Protein AF-A0A359CGW4-F1 (afdb_monomer)

Structure (mmCIF, N/CA/C/O backbone):
data_AF-A0A359CGW4-F1
#
_entry.id   AF-A0A359CGW4-F1
#
loop_
_atom_site.group_PDB
_atom_site.id
_atom_site.type_symbol
_atom_site.label_atom_id
_atom_site.label_alt_id
_atom_site.label_comp_id
_atom_site.label_asym_id
_atom_site.label_entity_id
_atom_site.label_seq_id
_atom_site.pdbx_PDB_ins_code
_atom_site.Cartn_x
_atom_site.Cartn_y
_atom_site.Cartn_z
_atom_site.occupancy
_atom_site.B_iso_or_equiv
_atom_site.auth_seq_id
_atom_site.auth_comp_id
_atom_site.auth_asym_id
_atom_site.auth_atom_id
_atom_site.pdbx_PDB_model_num
ATOM 1 N N . MET A 1 1 ? 9.598 49.268 49.497 1.00 40.03 1 MET A N 1
ATOM 2 C CA . MET A 1 1 ? 9.520 49.074 48.031 1.00 40.03 1 MET A CA 1
ATOM 3 C C . MET A 1 1 ? 8.507 47.969 47.740 1.00 40.03 1 MET A C 1
ATOM 5 O O . MET A 1 1 ? 8.816 46.807 47.954 1.00 40.03 1 MET A O 1
ATOM 9 N N . LYS A 1 2 ? 7.273 48.330 47.360 1.00 34.38 2 LYS A N 1
ATOM 10 C CA . LYS A 1 2 ? 6.218 47.386 46.947 1.00 34.38 2 LYS A CA 1
ATOM 11 C C . LYS A 1 2 ? 6.462 47.015 45.482 1.00 34.38 2 LYS A C 1
ATOM 13 O O . LYS A 1 2 ? 6.426 47.904 44.639 1.00 34.38 2 LYS A O 1
ATOM 18 N N . LYS A 1 3 ? 6.714 45.740 45.177 1.00 38.00 3 LYS A N 1
ATOM 19 C CA . LYS A 1 3 ? 6.697 45.230 43.798 1.00 38.00 3 LYS A CA 1
ATOM 20 C C . LYS A 1 3 ? 5.388 44.477 43.587 1.00 38.00 3 LYS A C 1
ATOM 22 O O . LYS A 1 3 ? 5.151 43.455 44.221 1.00 38.00 3 LYS A O 1
ATOM 27 N N . ILE A 1 4 ? 4.529 45.048 42.751 1.00 39.62 4 ILE A N 1
ATOM 28 C CA . ILE A 1 4 ? 3.283 44.448 42.275 1.00 39.62 4 ILE A CA 1
ATOM 29 C C . ILE A 1 4 ? 3.673 43.486 41.150 1.00 39.62 4 ILE A C 1
ATOM 31 O O . ILE A 1 4 ? 4.189 43.925 40.126 1.00 39.62 4 ILE A O 1
ATOM 35 N N . PHE A 1 5 ? 3.477 42.185 41.359 1.00 36.12 5 PHE A N 1
ATOM 36 C CA . PHE A 1 5 ? 3.563 41.183 40.298 1.00 36.12 5 PHE A CA 1
ATOM 37 C C . PHE A 1 5 ? 2.168 41.025 39.692 1.00 36.12 5 PHE A C 1
ATOM 39 O O . PHE A 1 5 ? 1.243 40.569 40.361 1.00 36.12 5 PHE A O 1
ATOM 46 N N . ALA A 1 6 ? 2.010 41.455 38.441 1.00 36.78 6 ALA A N 1
ATOM 47 C CA . ALA A 1 6 ? 0.805 41.226 37.660 1.00 36.78 6 ALA A CA 1
ATOM 48 C C . ALA A 1 6 ? 0.772 39.754 37.223 1.00 36.78 6 ALA A C 1
ATOM 50 O O . ALA A 1 6 ? 1.638 39.303 36.475 1.00 36.78 6 ALA A O 1
ATOM 51 N N . PHE A 1 7 ? -0.211 39.003 37.717 1.00 32.94 7 PHE A N 1
ATOM 52 C CA . PHE A 1 7 ? -0.479 37.634 37.291 1.00 32.94 7 PHE A CA 1
ATOM 53 C C . PHE A 1 7 ? -1.408 37.701 36.073 1.00 32.94 7 PHE A C 1
ATOM 55 O O . PHE A 1 7 ? -2.606 37.950 36.202 1.00 32.94 7 PHE A O 1
ATOM 62 N N . LEU A 1 8 ? -0.836 37.566 34.876 1.00 33.56 8 LEU A N 1
ATOM 63 C CA . LEU A 1 8 ? -1.586 37.442 33.628 1.00 33.56 8 LEU A CA 1
ATOM 64 C C . LEU A 1 8 ? -2.222 36.048 33.596 1.00 33.56 8 LEU A C 1
ATOM 66 O O . LEU A 1 8 ? -1.564 35.052 33.301 1.00 33.56 8 LEU A O 1
ATOM 70 N N . LEU A 1 9 ? -3.503 35.986 33.954 1.00 34.09 9 LEU A N 1
ATOM 71 C CA . LEU A 1 9 ? -4.328 34.792 33.831 1.00 34.09 9 LEU A CA 1
ATOM 72 C C . LEU A 1 9 ? -4.634 34.583 32.338 1.00 34.09 9 LEU A C 1
ATOM 74 O O . LEU A 1 9 ? -5.570 35.164 31.792 1.00 34.09 9 LEU A O 1
ATOM 78 N N . GLY A 1 10 ? -3.788 33.811 31.657 1.00 31.61 10 GLY A N 1
ATOM 79 C CA . GLY A 1 10 ? -4.022 33.379 30.283 1.00 31.61 10 GLY A CA 1
ATOM 80 C C . GLY A 1 10 ? -5.229 32.448 30.233 1.00 31.61 10 GLY A C 1
ATOM 81 O O . GLY A 1 10 ? -5.157 31.305 30.679 1.00 31.61 10 GLY A O 1
ATOM 82 N N . PHE A 1 11 ? -6.345 32.952 29.715 1.00 32.78 11 PHE A N 1
ATOM 83 C CA . PHE A 1 11 ? -7.549 32.177 29.445 1.00 32.78 11 PHE A CA 1
ATOM 84 C C . PHE A 1 11 ? -7.269 31.258 28.248 1.00 32.78 11 PHE A C 1
ATOM 86 O O . PHE A 1 11 ? -7.293 31.692 27.097 1.00 32.78 11 PHE A O 1
ATOM 93 N N . ALA A 1 12 ? -6.934 29.996 28.518 1.00 30.20 12 ALA A N 1
ATOM 94 C CA . ALA A 1 12 ? -6.852 28.970 27.490 1.00 30.20 12 ALA A CA 1
ATOM 95 C C . ALA A 1 12 ? -8.275 28.672 26.999 1.00 30.20 12 ALA A C 1
ATOM 97 O O . ALA A 1 12 ? -9.053 28.003 27.679 1.00 30.20 12 ALA A O 1
ATOM 98 N N . VAL A 1 13 ? -8.626 29.209 25.830 1.00 30.56 13 VAL A N 1
ATOM 99 C CA . VAL A 1 13 ? -9.852 28.844 25.116 1.00 30.56 13 VAL A CA 1
ATOM 100 C C . VAL A 1 13 ? -9.687 27.399 24.652 1.00 30.56 13 VAL A C 1
ATOM 102 O O . VAL A 1 13 ? -9.069 27.120 23.627 1.00 30.56 13 VAL A O 1
ATOM 105 N N . LEU A 1 14 ? -10.206 26.468 25.447 1.00 29.14 14 LEU A N 1
ATOM 106 C CA . LEU A 1 14 ? -10.438 25.096 25.024 1.00 29.14 14 LEU A CA 1
ATOM 107 C C . LEU A 1 14 ? -11.560 25.131 23.982 1.00 29.14 14 LEU A C 1
ATOM 109 O O . LEU A 1 14 ? -12.738 25.207 24.332 1.00 29.14 14 LEU A O 1
ATOM 113 N N . PHE A 1 15 ? -11.198 25.097 22.698 1.00 31.55 15 PHE A N 1
ATOM 114 C CA . PHE A 1 15 ? -12.129 24.690 21.652 1.00 31.55 15 PHE A CA 1
ATOM 115 C C . PHE A 1 15 ? -12.523 23.240 21.944 1.00 31.55 15 PHE A C 1
ATOM 117 O O . PHE A 1 15 ? -11.790 22.300 21.643 1.00 31.55 15 PHE A O 1
ATOM 124 N N . SER A 1 16 ? -13.670 23.064 22.595 1.00 30.16 16 SER A N 1
ATOM 125 C CA . SER A 1 16 ? -14.348 21.778 22.663 1.00 30.16 16 SER A CA 1
ATOM 126 C C . SER A 1 16 ? -14.887 21.502 21.265 1.00 30.16 16 SER A C 1
ATOM 128 O O . SER A 1 16 ? -15.946 21.984 20.873 1.00 30.16 16 SER A O 1
ATOM 130 N N . VAL A 1 17 ? -14.110 20.769 20.469 1.00 37.78 17 VAL A N 1
ATOM 131 C CA . VAL A 1 17 ? -14.632 20.154 19.252 1.00 37.78 17 VAL A CA 1
ATOM 132 C C . VAL A 1 17 ? -15.687 19.162 19.728 1.00 37.78 17 VAL A C 1
ATOM 134 O O . VAL A 1 17 ? -15.353 18.128 20.305 1.00 37.78 17 VAL A O 1
ATOM 137 N N . SER A 1 18 ? -16.961 19.534 19.585 1.00 39.81 18 SER A N 1
ATOM 138 C CA . SER A 1 18 ? -18.086 18.640 19.843 1.00 39.81 18 SER A CA 1
ATOM 139 C C . SER A 1 18 ? -17.903 17.407 18.961 1.00 39.81 18 SER A C 1
ATOM 141 O O . SER A 1 18 ? -17.974 17.479 17.732 1.00 39.81 18 SER A O 1
ATOM 143 N N . CYS A 1 19 ? -17.542 16.297 19.596 1.00 45.50 19 CYS A N 1
ATOM 144 C CA . CYS A 1 19 ? -17.148 15.052 18.947 1.00 45.50 19 CYS A CA 1
ATOM 145 C C . CYS A 1 19 ? -18.313 14.050 18.942 1.00 45.50 19 CYS A C 1
ATOM 147 O O . CYS A 1 19 ? -18.103 12.849 19.063 1.00 45.50 19 CYS A O 1
ATOM 149 N N . GLU A 1 20 ? -19.549 14.537 18.826 1.00 55.47 20 GLU A N 1
ATOM 150 C CA . GLU A 1 20 ? -20.715 13.692 18.573 1.00 55.47 20 GLU A CA 1
ATOM 151 C C . GLU A 1 20 ? -21.081 13.746 17.089 1.00 55.47 20 GLU A C 1
ATOM 153 O O . GLU A 1 20 ? -20.943 14.778 16.428 1.00 55.47 20 GLU A O 1
ATOM 158 N N . LYS A 1 21 ? -21.507 12.599 16.549 1.00 57.88 21 LYS A N 1
ATOM 159 C CA . LYS A 1 21 ? -22.056 12.498 15.196 1.00 57.88 21 LYS A CA 1
ATOM 160 C C . LYS A 1 21 ? -23.319 13.350 15.144 1.00 57.88 21 LYS A C 1
ATOM 162 O O . LYS A 1 21 ? -24.302 13.002 15.794 1.00 57.88 21 LYS A O 1
ATOM 167 N N . ASN A 1 22 ? -23.292 14.447 14.394 1.00 66.12 22 ASN A N 1
ATOM 168 C CA . ASN A 1 22 ? -24.485 15.249 14.194 1.00 66.12 22 ASN A CA 1
ATOM 169 C C . ASN A 1 22 ? -25.388 14.521 13.181 1.00 66.12 22 ASN A C 1
ATOM 171 O O . ASN A 1 22 ? -24.978 14.342 12.032 1.00 66.12 22 ASN A O 1
ATOM 175 N N . PRO A 1 23 ? -26.590 14.065 13.578 1.00 62.91 23 PRO A N 1
ATOM 176 C CA . PRO A 1 23 ? -27.483 13.338 12.679 1.00 62.91 23 PRO A CA 1
ATOM 177 C C . PRO A 1 23 ? -27.899 14.156 11.444 1.00 62.91 23 PRO A C 1
ATOM 179 O O . PRO A 1 23 ? -28.246 13.557 10.429 1.00 62.91 23 PRO A O 1
ATOM 182 N N . ASP A 1 24 ? -27.798 15.488 11.495 1.00 71.69 24 ASP A N 1
ATOM 183 C CA . ASP A 1 24 ? -28.156 16.386 10.391 1.00 71.69 24 ASP A CA 1
ATOM 184 C C . ASP A 1 24 ? -27.099 16.443 9.267 1.00 71.69 24 ASP A C 1
ATOM 186 O O . ASP A 1 24 ? -27.379 16.945 8.180 1.00 71.69 24 ASP A O 1
ATOM 190 N N . GLU A 1 25 ? -25.882 15.929 9.494 1.00 76.62 25 GLU A N 1
ATOM 191 C CA . GLU A 1 25 ? -24.807 15.896 8.484 1.00 76.62 25 GLU A CA 1
ATOM 192 C C . GLU A 1 25 ? -25.069 14.822 7.404 1.00 76.62 25 GLU A C 1
ATOM 194 O O . GLU A 1 25 ? -24.677 14.964 6.244 1.00 76.62 25 GLU A O 1
ATOM 199 N N . GLY A 1 26 ? -25.798 13.757 7.745 1.00 80.75 26 GLY A N 1
ATOM 200 C CA . GLY A 1 26 ? -26.053 12.634 6.842 1.00 80.75 26 GLY A CA 1
ATOM 201 C C . GLY A 1 26 ? -24.813 11.760 6.590 1.00 80.75 26 GLY A C 1
ATOM 202 O O . GLY A 1 26 ? -23.919 11.656 7.429 1.00 80.75 26 GLY A O 1
ATOM 203 N N . ASP A 1 27 ? -24.776 11.069 5.449 1.00 82.25 27 ASP A N 1
ATOM 204 C CA . ASP A 1 27 ? -23.699 10.132 5.102 1.00 82.25 27 ASP A CA 1
ATOM 205 C C . ASP A 1 27 ? -22.451 10.843 4.552 1.00 82.25 27 ASP A C 1
ATOM 207 O O . ASP A 1 27 ? -22.550 11.874 3.889 1.00 82.25 27 ASP A O 1
ATOM 211 N N . ILE A 1 28 ? -21.268 10.260 4.771 1.00 85.00 28 ILE A N 1
ATOM 212 C CA . ILE A 1 28 ? -20.020 10.697 4.122 1.00 85.00 28 ILE A CA 1
ATOM 213 C C . ILE A 1 28 ? -20.097 10.371 2.627 1.00 85.00 28 ILE A C 1
ATOM 215 O O . ILE A 1 28 ? -20.339 9.216 2.267 1.00 85.00 28 ILE A O 1
ATOM 219 N N . ILE A 1 29 ? -19.857 11.370 1.773 1.00 84.62 29 ILE A N 1
ATOM 220 C CA . ILE A 1 29 ? -19.829 11.201 0.311 1.00 84.62 29 ILE A CA 1
ATOM 221 C C . ILE A 1 29 ? -18.402 11.123 -0.237 1.00 84.62 29 ILE A C 1
ATOM 223 O O . ILE A 1 29 ? -18.149 10.388 -1.189 1.00 84.62 29 ILE A O 1
ATOM 227 N N . SER A 1 30 ? -17.462 11.846 0.371 1.00 83.62 30 SER A N 1
ATOM 228 C CA . SER A 1 30 ? -16.056 11.863 -0.031 1.00 83.62 30 SER A CA 1
ATOM 229 C C . SER A 1 30 ? -15.169 12.359 1.103 1.00 83.62 30 SER A C 1
ATOM 231 O O . SER A 1 30 ? -15.624 13.057 2.009 1.00 83.62 30 SER A O 1
ATOM 233 N N . ALA A 1 31 ? -13.881 12.040 1.021 1.00 87.31 31 ALA A N 1
ATOM 234 C CA . ALA A 1 31 ? -12.858 12.656 1.846 1.00 87.31 31 ALA A CA 1
ATOM 235 C C . ALA A 1 31 ? -11.601 12.927 1.010 1.00 87.31 31 ALA A C 1
ATOM 237 O O . ALA A 1 31 ? -11.285 12.187 0.076 1.00 87.31 31 ALA A O 1
ATOM 238 N N . THR A 1 32 ? -10.886 13.992 1.352 1.00 87.94 32 THR A N 1
ATOM 239 C CA . THR A 1 32 ? -9.585 14.346 0.777 1.00 87.94 32 THR A CA 1
ATOM 240 C C . THR A 1 32 ? -8.569 14.544 1.893 1.00 87.94 32 THR A C 1
ATOM 242 O O . THR A 1 32 ? -8.924 14.835 3.037 1.00 87.94 32 THR A O 1
ATOM 245 N N . TYR A 1 33 ? -7.295 14.327 1.579 1.00 90.00 33 TYR A N 1
ATOM 246 C CA . TYR A 1 33 ? -6.198 14.504 2.523 1.00 90.00 33 TYR A CA 1
ATOM 247 C C . TYR A 1 33 ? -5.260 15.603 2.034 1.00 90.00 33 TYR A C 1
ATOM 249 O O . TYR A 1 33 ? -4.761 15.543 0.906 1.00 90.00 33 TYR A O 1
ATOM 257 N N . ASP A 1 34 ? -5.011 16.580 2.904 1.00 87.69 34 ASP A N 1
ATOM 258 C CA . ASP A 1 34 ? -4.064 17.663 2.668 1.00 87.69 34 ASP A CA 1
ATOM 259 C C . ASP A 1 34 ? -2.742 17.373 3.412 1.00 87.69 34 ASP A C 1
ATOM 261 O O . ASP A 1 34 ? -2.703 17.407 4.649 1.00 87.69 34 ASP A O 1
ATOM 265 N N . PRO A 1 35 ? -1.642 17.087 2.688 1.00 87.56 35 PRO A N 1
ATOM 266 C CA . PRO A 1 35 ? -0.339 16.820 3.289 1.00 87.56 35 PRO A CA 1
ATOM 267 C C . PRO A 1 35 ? 0.323 18.066 3.895 1.00 87.56 35 PRO A C 1
ATOM 269 O O . PRO A 1 35 ? 1.205 17.919 4.738 1.00 87.56 35 PRO A O 1
ATOM 272 N N . SER A 1 36 ? -0.070 19.278 3.487 1.00 86.94 36 SER A N 1
ATOM 273 C CA . SER A 1 36 ? 0.510 20.530 3.987 1.00 86.94 36 SER A CA 1
ATOM 274 C C . SER A 1 36 ? 0.019 20.870 5.394 1.00 86.94 36 SER A C 1
ATOM 276 O O . SER A 1 36 ? 0.793 21.340 6.229 1.00 86.94 36 SER A O 1
ATOM 278 N N . THR A 1 37 ? -1.249 20.572 5.674 1.00 89.12 37 THR A N 1
ATOM 279 C CA . THR A 1 37 ? -1.888 20.786 6.977 1.00 89.12 37 THR A CA 1
ATOM 280 C C . THR A 1 37 ? -2.015 19.505 7.796 1.00 89.1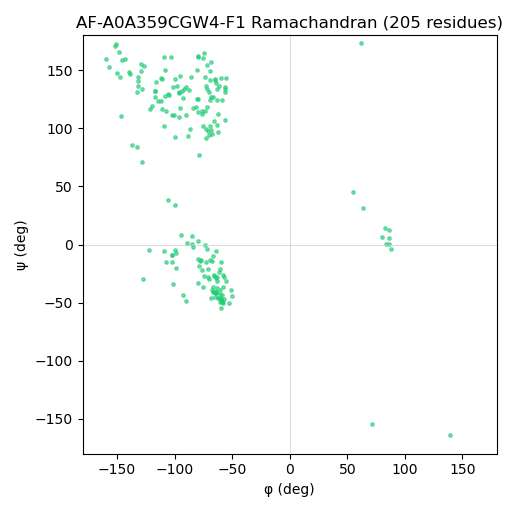2 37 THR A C 1
ATOM 282 O O . THR A 1 37 ? -2.353 19.575 8.976 1.00 89.12 37 THR A O 1
ATOM 285 N N . THR A 1 38 ? -1.726 18.334 7.216 1.00 91.62 38 THR A N 1
ATOM 286 C CA . THR A 1 38 ? -1.896 17.006 7.837 1.00 91.62 38 THR A CA 1
ATOM 287 C C . THR A 1 38 ? -3.326 16.770 8.334 1.00 91.62 38 THR A C 1
ATOM 289 O O . THR A 1 38 ? -3.561 16.300 9.449 1.00 91.62 38 THR A O 1
ATOM 292 N N . THR A 1 39 ? -4.309 17.126 7.507 1.00 92.44 39 THR A N 1
ATOM 293 C CA . THR A 1 39 ? -5.734 17.017 7.847 1.00 92.44 39 THR A CA 1
ATOM 294 C C . THR A 1 39 ? -6.528 16.295 6.774 1.00 92.44 39 THR A C 1
ATOM 296 O O . THR A 1 39 ? -6.252 16.422 5.582 1.00 92.44 39 THR A O 1
ATOM 299 N N . PHE A 1 40 ? -7.578 15.611 7.210 1.00 91.19 40 PHE A N 1
ATOM 300 C CA . PHE A 1 40 ? -8.649 15.121 6.358 1.00 91.19 40 PHE A CA 1
ATOM 301 C C . PHE A 1 40 ? -9.758 16.163 6.243 1.00 91.19 40 PHE A C 1
ATOM 303 O O . PHE A 1 40 ? -10.173 16.729 7.256 1.00 91.19 40 PHE A O 1
ATOM 310 N N . ILE A 1 41 ? -10.261 16.379 5.031 1.00 90.12 41 ILE A N 1
ATOM 311 C CA . ILE A 1 41 ? -11.451 17.184 4.749 1.00 90.12 41 ILE A CA 1
ATOM 312 C C . ILE A 1 41 ? -12.538 16.221 4.283 1.00 90.12 41 ILE A C 1
ATOM 314 O O . ILE A 1 41 ? -12.379 15.528 3.281 1.00 90.12 41 ILE A O 1
ATOM 318 N N . ILE A 1 42 ? -13.619 16.137 5.049 1.00 90.56 42 ILE A N 1
ATOM 319 C CA . ILE A 1 42 ? -14.725 15.206 4.827 1.00 90.56 42 ILE A CA 1
ATOM 320 C C . ILE A 1 42 ? -15.897 15.999 4.281 1.00 90.56 42 ILE A C 1
ATOM 322 O O . ILE A 1 42 ? -16.293 16.983 4.902 1.00 90.56 42 ILE A O 1
ATOM 326 N N . THR A 1 43 ? -16.482 15.539 3.184 1.00 89.38 43 THR A N 1
ATOM 327 C CA . THR A 1 43 ? -17.712 16.099 2.629 1.00 89.38 43 THR A CA 1
ATOM 328 C C . THR A 1 43 ? -18.866 15.154 2.940 1.00 89.38 43 THR A C 1
ATOM 330 O O . THR A 1 43 ? -18.786 13.948 2.671 1.00 89.38 43 THR A O 1
ATOM 333 N N . TYR A 1 44 ? -19.944 15.695 3.503 1.00 89.81 44 TYR A N 1
ATOM 334 C CA . TYR A 1 44 ? -21.157 14.948 3.827 1.00 89.81 44 TYR A CA 1
ATOM 335 C C . TYR A 1 44 ? -22.281 15.208 2.819 1.00 89.81 44 TYR A C 1
ATOM 337 O O . TYR A 1 44 ? -22.288 16.204 2.099 1.00 89.81 44 TYR A O 1
ATOM 345 N N . SER A 1 45 ? -23.269 14.315 2.794 1.00 88.25 45 SER A N 1
ATOM 346 C CA . SER A 1 45 ? -24.447 14.389 1.921 1.00 88.25 45 SER A CA 1
ATOM 347 C C . SER A 1 45 ? -25.318 15.630 2.156 1.00 88.25 45 SER A C 1
ATOM 349 O O . SER A 1 45 ? -26.001 16.068 1.233 1.00 88.25 45 SER A O 1
ATOM 351 N N . SER A 1 46 ? -25.258 16.234 3.348 1.00 86.31 46 SER A N 1
ATOM 352 C CA . SER A 1 46 ? -25.884 17.529 3.640 1.00 86.31 46 SER A CA 1
ATOM 353 C C . SER A 1 46 ? -25.217 18.712 2.920 1.00 86.31 46 SER A C 1
ATOM 355 O O . SER A 1 46 ? -25.768 19.811 2.917 1.00 86.31 46 SER A O 1
ATOM 357 N N . GLY A 1 47 ? -24.022 18.514 2.349 1.00 84.88 47 GLY A N 1
ATOM 358 C CA . GLY A 1 47 ? -23.149 19.570 1.833 1.00 84.88 47 GLY A CA 1
ATOM 359 C C . GLY A 1 47 ? -22.219 20.184 2.887 1.00 84.88 47 GLY A C 1
ATOM 360 O O . GLY A 1 47 ? -21.454 21.088 2.562 1.00 84.88 47 GLY A O 1
ATOM 361 N N . THR A 1 48 ? -22.265 19.714 4.138 1.00 86.69 48 THR A N 1
ATOM 362 C CA . THR A 1 48 ? -21.356 20.161 5.204 1.00 86.69 48 THR A CA 1
ATOM 363 C C . THR A 1 48 ? -19.953 19.591 4.988 1.00 86.69 48 THR A C 1
ATOM 365 O O . THR A 1 48 ? -19.805 18.436 4.583 1.00 86.69 48 THR A O 1
ATOM 368 N N . GLU A 1 49 ? -18.924 20.372 5.323 1.00 90.31 49 GLU A N 1
ATOM 369 C CA . GLU A 1 49 ? -17.539 19.903 5.387 1.00 90.31 49 GLU A CA 1
ATOM 370 C C . GLU A 1 49 ? -17.018 19.878 6.827 1.00 90.31 49 GLU A C 1
ATOM 372 O O . GLU A 1 49 ? -17.333 20.755 7.636 1.00 90.31 49 GLU A O 1
ATOM 377 N N . LYS A 1 50 ? -16.196 18.876 7.151 1.00 90.50 50 LYS A N 1
ATOM 378 C CA . LYS A 1 50 ? -15.535 18.752 8.457 1.00 90.50 50 LYS A CA 1
ATOM 379 C C . LYS A 1 50 ? -14.058 18.447 8.286 1.00 90.50 50 LYS A C 1
ATOM 381 O O . LYS A 1 50 ? -13.692 17.510 7.579 1.00 90.50 50 LYS A O 1
ATOM 386 N N . THR A 1 51 ? -13.227 19.197 8.998 1.00 92.31 51 THR A N 1
ATOM 387 C CA . THR A 1 51 ? -11.781 18.971 9.046 1.00 92.31 51 THR A CA 1
ATOM 388 C C . THR A 1 51 ? -11.418 18.140 10.270 1.00 92.31 51 THR A C 1
ATOM 390 O O . THR A 1 51 ? -11.830 18.458 11.387 1.00 92.31 51 THR A O 1
ATOM 393 N N . VAL A 1 52 ? -10.632 17.083 10.073 1.00 92.31 52 VAL A N 1
ATOM 394 C CA . VAL A 1 52 ? -10.175 16.180 11.138 1.00 92.31 52 VAL A CA 1
ATOM 395 C C . VAL A 1 52 ? -8.651 16.036 11.062 1.00 92.31 52 VAL A C 1
ATOM 397 O O . VAL A 1 52 ? -8.120 15.851 9.965 1.00 92.31 52 VAL A O 1
ATOM 400 N N . PRO A 1 53 ? -7.916 16.133 12.187 1.00 92.94 53 PRO A N 1
ATOM 401 C CA . PRO A 1 53 ? -6.469 15.928 12.189 1.00 92.94 53 PRO A CA 1
ATOM 402 C C . PRO A 1 53 ? -6.108 14.485 11.818 1.00 92.94 53 PRO A C 1
ATOM 404 O O . PRO A 1 53 ? -6.783 13.545 12.239 1.00 92.94 53 PRO A O 1
ATOM 407 N N . ALA A 1 54 ? -5.029 14.312 11.055 1.00 91.94 54 ALA A N 1
ATOM 408 C CA . ALA A 1 54 ? -4.514 13.004 10.674 1.00 91.94 54 ALA A CA 1
ATOM 409 C C . ALA A 1 54 ? -3.399 12.526 11.618 1.00 91.94 54 ALA A C 1
ATOM 411 O O . ALA A 1 54 ? -2.564 13.300 12.085 1.00 91.94 54 ALA A O 1
ATOM 412 N N . ILE A 1 55 ? -3.354 11.219 11.850 1.00 91.12 55 ILE A N 1
ATOM 413 C CA . ILE A 1 55 ? -2.276 10.504 12.528 1.00 91.12 55 ILE A CA 1
ATOM 414 C C . ILE A 1 55 ? -1.341 9.953 11.454 1.00 91.12 55 ILE A C 1
ATOM 416 O O . ILE A 1 55 ? -1.755 9.128 10.639 1.00 91.12 55 ILE A O 1
ATOM 420 N N . LEU A 1 56 ? -0.087 10.406 11.457 1.00 91.12 56 LEU A N 1
ATOM 421 C CA . LEU A 1 56 ? 0.943 9.952 10.524 1.00 91.12 56 LEU A CA 1
ATOM 422 C C . LEU A 1 56 ? 1.663 8.710 11.053 1.00 91.12 56 LEU A C 1
ATOM 424 O O . LEU A 1 56 ? 2.145 8.708 12.187 1.00 91.12 56 LEU A O 1
ATOM 428 N N . ASP A 1 57 ? 1.828 7.705 10.196 1.00 84.44 57 ASP A N 1
ATOM 429 C CA . ASP A 1 57 ? 2.727 6.579 10.431 1.00 84.44 57 ASP A CA 1
ATOM 430 C C . ASP A 1 57 ? 3.933 6.669 9.486 1.00 84.44 57 ASP A C 1
ATOM 432 O O . ASP A 1 57 ? 3.864 6.348 8.299 1.00 84.44 57 ASP A O 1
ATOM 436 N N . ASN A 1 58 ? 5.056 7.125 10.047 1.00 86.44 58 ASN A N 1
ATOM 437 C CA . ASN A 1 58 ? 6.346 7.224 9.359 1.00 86.44 58 ASN A CA 1
ATOM 438 C C . ASN A 1 58 ? 7.192 5.944 9.476 1.00 86.44 58 ASN A C 1
ATOM 440 O O . ASN A 1 58 ? 8.328 5.927 9.004 1.00 86.44 58 ASN A O 1
ATOM 444 N N . SER A 1 59 ? 6.690 4.893 10.136 1.00 77.25 59 SER A N 1
ATOM 445 C CA . SER A 1 59 ? 7.400 3.612 10.260 1.00 77.25 59 SER A CA 1
ATOM 446 C C . SER A 1 59 ? 7.319 2.762 8.989 1.00 77.25 59 SER A C 1
ATOM 448 O O . SER A 1 59 ? 8.093 1.819 8.821 1.0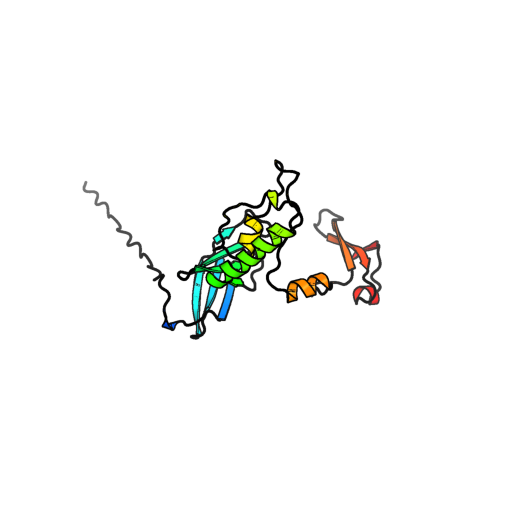0 77.25 59 SER A O 1
ATOM 450 N N . VAL A 1 60 ? 6.410 3.122 8.082 1.00 71.12 60 VAL A N 1
ATOM 451 C CA . VAL A 1 60 ? 6.204 2.490 6.781 1.00 71.12 60 VAL A CA 1
ATOM 452 C C . VAL A 1 60 ? 6.683 3.406 5.651 1.00 71.12 60 VAL A C 1
ATOM 454 O O . VAL A 1 60 ? 6.686 4.631 5.775 1.00 71.12 60 VAL A O 1
ATOM 457 N N . SER A 1 61 ? 7.132 2.806 4.547 1.00 74.94 61 SER A N 1
ATOM 458 C CA . SER A 1 61 ? 7.552 3.520 3.340 1.00 74.94 61 SER A CA 1
ATOM 459 C C . SER A 1 61 ? 6.696 3.039 2.166 1.00 74.94 61 SER A C 1
ATOM 461 O O . SER A 1 61 ? 6.784 1.853 1.835 1.00 74.94 61 SER A O 1
ATOM 463 N N . PRO A 1 62 ? 5.881 3.911 1.547 1.00 79.06 62 PRO A N 1
ATOM 464 C CA . PRO A 1 62 ? 5.713 5.337 1.854 1.00 79.06 62 PRO A CA 1
ATOM 465 C C . PRO A 1 62 ? 4.948 5.577 3.175 1.00 79.06 62 PRO A C 1
ATOM 467 O O . PRO A 1 62 ? 4.177 4.711 3.584 1.00 79.06 62 PRO A O 1
ATOM 470 N N . PRO A 1 63 ? 5.142 6.732 3.852 1.00 85.31 63 PRO A N 1
ATOM 471 C CA . PRO A 1 63 ? 4.400 7.056 5.071 1.00 85.31 63 PRO A CA 1
ATOM 472 C C . PRO A 1 63 ? 2.894 7.110 4.830 1.00 85.31 63 PRO A C 1
ATOM 474 O O . PRO A 1 63 ? 2.456 7.620 3.794 1.00 85.31 63 PRO A O 1
ATOM 477 N N . THR A 1 64 ? 2.110 6.658 5.804 1.00 86.56 64 THR A N 1
ATOM 478 C CA . THR A 1 64 ? 0.640 6.638 5.727 1.00 86.56 64 THR A CA 1
ATOM 479 C C . THR A 1 64 ? 0.023 7.677 6.663 1.00 86.56 64 THR A C 1
ATOM 481 O O . THR A 1 64 ? 0.691 8.177 7.573 1.00 86.56 64 THR A O 1
ATOM 484 N N . ALA A 1 65 ? -1.240 8.044 6.429 1.00 89.44 65 ALA A N 1
ATOM 485 C CA . ALA A 1 65 ? -2.010 8.891 7.343 1.00 89.44 65 ALA A CA 1
ATOM 486 C C . ALA A 1 65 ? -3.388 8.280 7.606 1.00 89.44 65 ALA A C 1
ATOM 488 O O . ALA A 1 65 ? -3.986 7.689 6.707 1.00 89.44 65 ALA A O 1
ATOM 489 N N . SER A 1 66 ? -3.899 8.430 8.826 1.00 90.06 66 SER A N 1
ATOM 490 C CA . SER A 1 66 ? -5.197 7.877 9.222 1.00 90.06 66 SER A CA 1
ATOM 491 C C . SER A 1 66 ? -5.944 8.758 10.219 1.00 90.06 66 SER A C 1
ATOM 493 O O . SER A 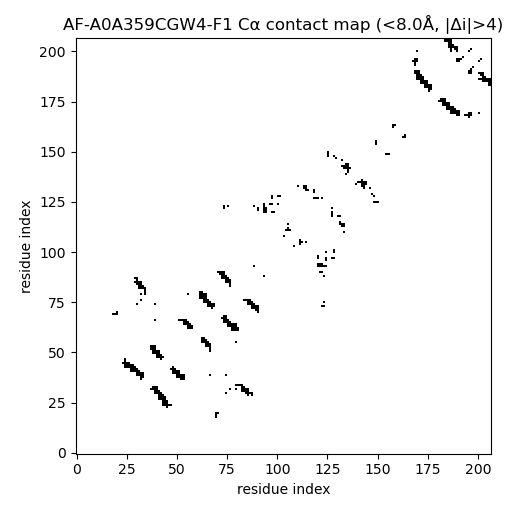1 66 ? -5.341 9.590 10.891 1.00 90.06 66 SER A O 1
ATOM 495 N N . ALA A 1 67 ? -7.259 8.598 10.322 1.00 90.69 67 ALA A N 1
ATOM 496 C CA . ALA A 1 67 ? -8.066 9.187 11.387 1.00 90.69 67 ALA A CA 1
ATOM 497 C C . ALA A 1 67 ? -9.277 8.298 11.680 1.00 90.69 67 ALA A C 1
ATOM 499 O O . ALA A 1 67 ? -9.832 7.692 10.769 1.00 90.69 67 ALA A O 1
ATOM 500 N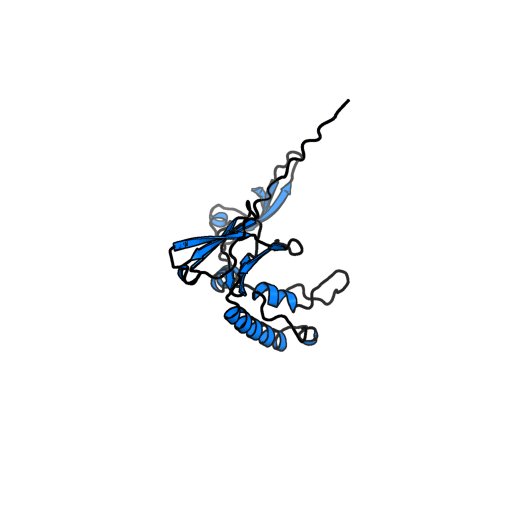 N . THR A 1 68 ? -9.724 8.255 12.934 1.00 88.19 68 THR A N 1
ATOM 501 C CA . THR A 1 68 ? -10.938 7.527 13.329 1.00 88.19 68 THR A CA 1
ATOM 502 C C . THR A 1 68 ? -12.008 8.525 13.750 1.00 88.19 68 THR A C 1
ATOM 504 O O . THR A 1 68 ? -11.788 9.346 14.642 1.00 88.19 68 THR A O 1
ATOM 507 N N . LEU A 1 69 ? -13.169 8.470 13.100 1.00 87.06 69 LEU A N 1
ATOM 508 C CA . LEU A 1 69 ? -14.324 9.304 13.422 1.00 87.06 69 LEU A CA 1
ATOM 509 C C . LEU A 1 69 ? -15.083 8.753 14.641 1.00 87.06 69 LEU A C 1
ATOM 511 O O . LEU A 1 69 ? -14.944 7.571 14.964 1.00 87.06 69 LEU A O 1
ATOM 515 N N . PRO A 1 70 ? -15.926 9.564 15.312 1.00 82.62 70 PRO A N 1
ATOM 516 C CA . PRO A 1 70 ? -16.674 9.125 16.495 1.00 82.62 70 PRO A CA 1
ATOM 517 C C . PRO A 1 70 ? -17.563 7.894 16.279 1.00 82.62 70 PRO A C 1
ATOM 519 O O . PRO A 1 70 ? -17.803 7.137 17.215 1.00 82.62 70 PRO A O 1
ATOM 522 N N . ASP A 1 71 ? -18.037 7.665 15.052 1.00 76.94 71 ASP A N 1
ATOM 523 C CA . ASP A 1 71 ? -18.831 6.482 14.701 1.00 76.94 71 ASP A CA 1
ATOM 524 C C . ASP A 1 71 ? -17.987 5.245 14.342 1.00 76.94 71 ASP A C 1
ATOM 526 O O . ASP A 1 71 ? -18.523 4.216 13.932 1.00 76.94 71 ASP A O 1
ATOM 530 N N . GLY A 1 72 ? -16.667 5.330 14.525 1.00 77.75 72 GLY A N 1
ATOM 531 C CA . GLY A 1 72 ? -15.714 4.268 14.230 1.00 77.75 72 GLY A CA 1
ATOM 532 C C . GLY A 1 72 ? -15.343 4.154 12.754 1.00 77.75 72 GLY A C 1
ATOM 533 O O . GLY A 1 72 ? -14.655 3.205 12.391 1.00 77.75 72 GLY A O 1
ATOM 534 N N . THR A 1 73 ? -15.788 5.074 11.895 1.00 83.81 73 THR A N 1
ATOM 535 C CA . THR A 1 73 ? -15.313 5.135 10.508 1.00 83.81 73 THR A CA 1
ATOM 536 C C . THR A 1 73 ? -13.836 5.513 10.488 1.00 83.81 73 THR A C 1
ATOM 538 O O . THR A 1 73 ? -13.448 6.529 11.065 1.00 83.81 73 THR A O 1
ATOM 541 N N . GLU A 1 74 ? -13.017 4.719 9.806 1.00 84.75 74 GLU A N 1
ATOM 542 C CA . GLU A 1 74 ? -11.606 5.035 9.595 1.00 84.75 74 GLU A CA 1
ATOM 543 C C . GLU A 1 74 ? -11.401 5.711 8.240 1.00 84.75 74 GLU A C 1
ATOM 545 O O . GLU A 1 74 ? -11.883 5.231 7.213 1.00 84.75 74 GLU A O 1
ATOM 550 N N . LEU A 1 75 ? -10.672 6.822 8.257 1.00 88.25 75 LEU A N 1
ATOM 551 C CA . LEU A 1 75 ? -10.119 7.509 7.098 1.00 88.25 75 LEU A CA 1
ATOM 552 C C . LEU A 1 75 ? -8.662 7.090 6.947 1.00 88.25 75 LEU A C 1
ATOM 554 O O . LEU A 1 75 ? -7.936 7.054 7.942 1.00 88.25 75 LEU A O 1
ATOM 558 N N . TRP A 1 76 ? -8.227 6.800 5.725 1.00 85.00 76 TRP A N 1
ATOM 559 C CA . TRP A 1 76 ? -6.874 6.321 5.476 1.00 85.00 76 TRP A CA 1
ATOM 560 C C . TRP A 1 76 ? -6.321 6.778 4.122 1.00 85.00 76 TRP A C 1
ATOM 562 O O . TRP A 1 76 ? -7.050 6.854 3.131 1.00 85.00 76 TRP A O 1
ATOM 572 N N . VAL A 1 77 ? -5.012 7.055 4.087 1.00 86.62 77 VAL A N 1
ATOM 573 C CA . VAL A 1 77 ? -4.235 7.247 2.853 1.00 86.62 77 VAL A CA 1
ATOM 574 C C . VAL A 1 77 ? -2.942 6.439 2.874 1.00 86.62 77 VAL A C 1
ATOM 576 O O . VAL A 1 77 ? -2.178 6.470 3.844 1.00 86.62 77 VAL A O 1
ATOM 579 N N . ALA A 1 78 ? -2.654 5.796 1.742 1.00 79.62 78 ALA A N 1
ATOM 580 C CA . ALA A 1 78 ? -1.435 5.020 1.519 1.00 79.62 78 ALA A CA 1
ATOM 581 C C . ALA A 1 78 ? -0.165 5.879 1.410 1.00 79.62 78 ALA A C 1
ATOM 583 O O . ALA A 1 78 ? 0.927 5.407 1.705 1.00 79.62 78 ALA A O 1
ATOM 584 N N . HIS A 1 79 ? -0.299 7.115 0.918 1.00 82.31 79 HIS A N 1
ATOM 585 C CA . HIS A 1 79 ? 0.826 7.988 0.579 1.00 82.31 79 HIS A CA 1
ATOM 586 C C . HIS A 1 79 ? 0.612 9.391 1.154 1.00 82.31 79 HIS A C 1
ATOM 588 O O . HIS A 1 79 ? 0.202 10.325 0.464 1.00 82.31 79 HIS A O 1
ATOM 594 N N . ALA A 1 80 ? 0.967 9.574 2.424 1.00 83.06 80 ALA A N 1
ATOM 595 C CA . ALA A 1 80 ? 0.796 10.830 3.157 1.00 83.06 80 ALA A CA 1
ATOM 596 C C . ALA A 1 80 ? 1.620 12.012 2.608 1.00 83.06 80 ALA A C 1
ATOM 598 O O . ALA A 1 80 ? 1.486 13.129 3.098 1.00 83.06 80 ALA A O 1
ATOM 599 N N . LYS A 1 81 ? 2.486 11.787 1.610 1.00 78.38 81 LYS A N 1
ATOM 600 C CA . LYS A 1 81 ? 3.309 12.827 0.969 1.00 78.38 81 LYS A CA 1
ATOM 601 C C . LYS A 1 81 ? 2.753 13.348 -0.354 1.00 78.38 81 LYS A C 1
ATOM 603 O O . LYS A 1 81 ? 3.166 14.422 -0.775 1.00 78.38 81 LYS A O 1
ATOM 608 N N . GLN A 1 82 ? 1.874 12.602 -1.021 1.00 67.69 82 GLN A N 1
ATOM 609 C CA . GLN A 1 82 ? 1.388 12.963 -2.359 1.00 67.69 82 GLN A CA 1
ATOM 610 C C . GLN A 1 82 ? -0.017 13.577 -2.352 1.00 67.69 82 GLN A C 1
ATOM 612 O O . GLN A 1 82 ? -0.434 14.122 -3.369 1.00 67.69 82 GLN A O 1
ATOM 617 N N . GLY A 1 83 ? -0.727 13.557 -1.215 1.00 59.94 83 GLY A N 1
ATOM 618 C CA . GLY A 1 83 ? -2.157 13.876 -1.211 1.00 59.94 83 GLY A CA 1
ATOM 619 C C . GLY A 1 83 ? -2.945 12.871 -2.064 1.00 59.94 83 GLY A C 1
ATOM 620 O O . GLY A 1 83 ? -2.363 12.001 -2.710 1.00 59.94 83 GLY A O 1
ATOM 621 N N . GLY A 1 84 ? -4.274 12.950 -2.059 1.00 62.81 84 GLY A N 1
ATOM 622 C CA . GLY A 1 84 ? -5.094 12.148 -2.975 1.00 62.81 84 GLY A CA 1
ATOM 623 C C . GLY A 1 84 ? -6.353 11.553 -2.360 1.00 62.81 84 GLY A C 1
ATOM 624 O O . GLY A 1 84 ? -6.813 11.994 -1.304 1.00 62.81 84 GLY A O 1
ATOM 625 N N . ASN A 1 85 ? -6.919 10.573 -3.073 1.00 60.66 85 ASN A N 1
ATOM 626 C CA . ASN A 1 85 ? -8.162 9.900 -2.704 1.00 60.66 85 ASN A CA 1
ATOM 627 C C . ASN A 1 85 ? -8.022 9.240 -1.330 1.00 60.66 85 ASN A C 1
ATOM 629 O O . ASN A 1 85 ? -7.117 8.437 -1.102 1.00 60.66 85 ASN A O 1
ATOM 633 N N . VAL A 1 86 ? -8.931 9.594 -0.425 1.00 76.12 86 VAL A N 1
ATOM 634 C CA . VAL A 1 86 ? -9.009 9.014 0.913 1.00 76.12 86 VAL A CA 1
ATOM 635 C C . VAL A 1 86 ? -9.971 7.847 0.875 1.00 76.12 86 VAL A C 1
ATOM 637 O O . VAL A 1 86 ? -11.138 8.003 0.506 1.00 76.12 86 VAL A O 1
ATOM 640 N N . SER A 1 87 ? -9.501 6.695 1.327 1.00 73.81 87 SER A N 1
ATOM 641 C CA . SER A 1 87 ? -10.374 5.566 1.594 1.00 73.81 87 SER A CA 1
ATOM 642 C C . SER A 1 87 ? -11.044 5.781 2.939 1.00 73.81 87 SER A C 1
ATOM 644 O O . SER A 1 87 ? -10.380 6.004 3.952 1.00 73.81 87 SER A O 1
ATOM 646 N N . PHE A 1 88 ? -12.372 5.726 2.957 1.00 77.06 88 PHE A N 1
ATOM 647 C CA . PHE A 1 88 ? -13.150 5.731 4.187 1.00 77.06 88 PHE A CA 1
ATOM 648 C C . PHE A 1 88 ? -13.854 4.388 4.328 1.00 77.06 88 PHE A C 1
ATOM 650 O O . PHE A 1 88 ? -14.586 3.949 3.443 1.00 77.06 88 PHE A O 1
ATOM 657 N N . THR A 1 89 ? -13.609 3.705 5.442 1.00 74.88 89 THR A N 1
ATOM 658 C CA . THR A 1 89 ? -14.212 2.400 5.719 1.00 74.88 89 THR A CA 1
ATOM 659 C C . THR A 1 89 ? -15.043 2.499 6.984 1.00 74.88 89 THR A C 1
ATOM 661 O O . THR A 1 89 ? -14.529 2.795 8.062 1.00 74.88 89 THR A O 1
ATOM 664 N N . ARG A 1 90 ? -16.349 2.243 6.860 1.00 78.38 90 ARG A N 1
ATOM 665 C CA . ARG A 1 90 ? -17.233 2.108 8.025 1.00 78.38 90 ARG A CA 1
ATOM 666 C C . ARG A 1 90 ? -16.809 0.879 8.824 1.00 78.38 90 ARG A C 1
ATOM 668 O O . ARG A 1 90 ? -16.512 -0.152 8.228 1.00 78.38 90 ARG A O 1
ATOM 675 N N . LYS A 1 91 ? -16.867 0.950 10.154 1.00 74.44 91 LYS A N 1
ATOM 676 C CA . LYS A 1 91 ? -16.453 -0.146 11.047 1.00 74.44 91 LYS A CA 1
ATOM 677 C C . LYS A 1 91 ? -17.069 -1.509 10.696 1.00 74.44 91 LYS A C 1
ATOM 679 O O . LYS A 1 91 ? -16.368 -2.514 10.660 1.00 74.44 91 LYS A O 1
ATOM 684 N N . GLU A 1 92 ? -18.366 -1.545 10.393 1.00 75.31 92 GLU A N 1
ATOM 685 C CA . GLU A 1 92 ? -19.063 -2.785 10.009 1.00 75.31 92 GLU A CA 1
ATOM 686 C C . GLU A 1 92 ? -18.520 -3.365 8.691 1.00 75.31 92 GLU A C 1
ATOM 688 O O . GLU A 1 92 ? -18.284 -4.568 8.572 1.00 75.31 92 GLU A O 1
ATOM 693 N N . THR A 1 93 ? -18.255 -2.499 7.708 1.00 81.62 93 THR A N 1
ATOM 694 C CA . THR A 1 93 ? -17.626 -2.880 6.437 1.00 81.62 93 THR A CA 1
ATOM 695 C C . THR A 1 93 ? -16.191 -3.358 6.656 1.00 81.62 93 THR A C 1
ATOM 697 O O . THR A 1 93 ? -15.795 -4.357 6.061 1.00 81.62 93 THR A O 1
ATOM 700 N N . ALA A 1 94 ? -15.434 -2.695 7.536 1.00 83.94 94 ALA A N 1
ATOM 701 C CA . ALA A 1 94 ? -14.071 -3.086 7.887 1.00 83.94 94 ALA A CA 1
ATOM 702 C C . ALA A 1 94 ? -14.042 -4.505 8.463 1.00 83.94 94 ALA A C 1
ATOM 704 O O . ALA A 1 94 ? -13.309 -5.345 7.955 1.00 83.94 94 ALA A O 1
ATOM 705 N N . ASN A 1 95 ? -14.907 -4.810 9.436 1.00 87.12 95 ASN A N 1
ATOM 706 C CA . ASN A 1 95 ? -15.003 -6.146 10.029 1.00 87.12 95 ASN A CA 1
ATOM 707 C C . ASN A 1 95 ? -15.286 -7.228 8.977 1.00 87.12 95 ASN A C 1
ATOM 709 O O . ASN A 1 95 ? -14.624 -8.264 8.969 1.00 87.12 95 ASN A O 1
ATOM 713 N N . TYR A 1 96 ? -16.251 -6.987 8.082 1.00 91.12 96 TYR A N 1
ATOM 714 C CA . TYR A 1 96 ? -16.596 -7.931 7.016 1.00 91.12 96 TYR A CA 1
ATOM 715 C C . TYR A 1 96 ? -15.407 -8.200 6.081 1.00 91.12 96 TYR A C 1
ATOM 717 O O . TYR A 1 96 ? -15.062 -9.357 5.832 1.00 91.12 96 TYR A O 1
ATOM 725 N N . VAL A 1 97 ? -14.751 -7.140 5.601 1.00 91.62 97 VAL A N 1
ATOM 726 C CA . VAL A 1 97 ? -13.590 -7.255 4.705 1.00 91.62 97 VAL A CA 1
ATOM 727 C C . VAL A 1 97 ? -12.414 -7.916 5.423 1.00 91.62 97 VAL A C 1
ATOM 729 O O . VAL A 1 97 ? -11.767 -8.793 4.860 1.00 91.62 97 VAL A O 1
ATOM 732 N N . ASN A 1 98 ? -12.165 -7.568 6.682 1.00 94.62 98 ASN A N 1
ATOM 733 C CA . ASN A 1 98 ? -11.086 -8.147 7.478 1.00 94.62 98 ASN A CA 1
ATOM 734 C C . ASN A 1 98 ? -11.308 -9.625 7.772 1.00 94.62 98 ASN A C 1
ATOM 736 O O . ASN A 1 98 ? -10.354 -10.399 7.737 1.00 94.62 98 ASN A O 1
ATOM 740 N N . ASN A 1 99 ? -12.554 -10.041 8.003 1.00 95.81 99 ASN A N 1
ATOM 741 C CA . ASN A 1 99 ? -12.882 -11.455 8.122 1.00 95.81 99 ASN A CA 1
ATOM 742 C C . ASN A 1 99 ? -12.552 -12.201 6.823 1.00 95.81 99 ASN A C 1
ATOM 744 O O . ASN A 1 99 ? -11.871 -13.222 6.855 1.00 95.81 99 ASN A O 1
ATOM 748 N N . TRP A 1 100 ? -12.942 -11.644 5.673 1.00 95.56 100 TRP A N 1
ATOM 749 C CA . TRP A 1 100 ? -12.592 -12.214 4.371 1.00 95.56 100 TRP A CA 1
ATOM 750 C C . TRP A 1 100 ? -11.070 -12.273 4.143 1.00 95.56 100 TRP A C 1
ATOM 752 O O . TRP A 1 100 ? -10.559 -13.298 3.686 1.00 95.56 100 TRP A O 1
ATOM 762 N N . ILE A 1 101 ? -10.325 -11.219 4.501 1.00 96.12 101 ILE A N 1
ATOM 763 C CA . ILE A 1 101 ? -8.855 -11.204 4.430 1.00 96.12 101 ILE A CA 1
ATOM 764 C C . ILE A 1 101 ? -8.278 -12.322 5.301 1.00 96.12 101 ILE A C 1
ATOM 766 O O . ILE A 1 101 ? -7.440 -13.089 4.833 1.00 96.12 101 ILE A O 1
ATOM 770 N N . TYR A 1 102 ? -8.729 -12.432 6.551 1.00 97.25 102 TYR A N 1
ATOM 771 C CA . TYR A 1 102 ? -8.237 -13.430 7.496 1.00 97.25 102 TYR A CA 1
ATOM 772 C C . TYR A 1 102 ? -8.466 -14.855 6.991 1.00 97.25 102 TYR A C 1
ATOM 774 O O . TYR A 1 102 ? -7.537 -15.659 6.989 1.00 97.25 102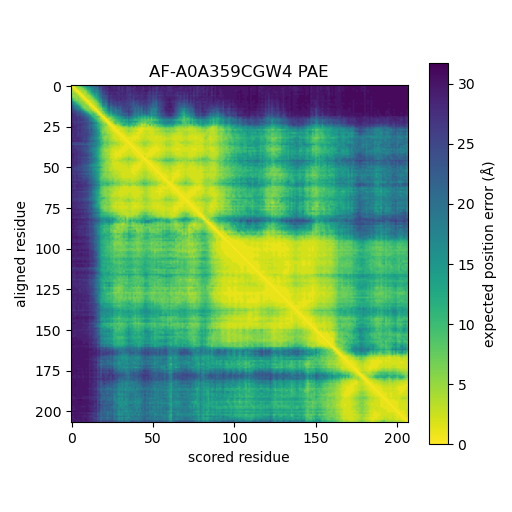 TYR A O 1
ATOM 782 N N . GLU A 1 103 ? -9.672 -15.160 6.509 1.00 97.19 103 GLU A N 1
ATOM 783 C CA . GLU A 1 103 ? -10.020 -16.474 5.963 1.00 97.19 103 GLU A CA 1
ATOM 784 C C . GLU A 1 103 ? -9.131 -16.851 4.772 1.00 97.19 103 GLU A C 1
ATOM 786 O O . GLU A 1 103 ? -8.573 -17.949 4.740 1.00 97.19 103 GLU A O 1
ATOM 791 N N . ASN A 1 104 ? -8.934 -15.933 3.821 1.00 97.12 104 ASN A N 1
ATOM 792 C CA . ASN A 1 104 ? -8.083 -16.186 2.657 1.00 97.12 104 ASN A CA 1
ATOM 793 C C . ASN A 1 104 ? -6.613 -16.343 3.047 1.00 97.12 104 ASN A C 1
ATOM 795 O O . ASN A 1 104 ? -5.937 -17.240 2.546 1.00 97.12 104 ASN A O 1
ATOM 799 N N . MET A 1 105 ? -6.123 -15.516 3.969 1.00 97.44 105 MET A N 1
ATOM 800 C CA . MET A 1 105 ? -4.761 -15.629 4.483 1.00 97.44 105 MET A CA 1
ATOM 801 C C . MET A 1 105 ? -4.558 -16.960 5.211 1.00 97.44 105 MET A C 1
ATOM 803 O O . MET A 1 105 ? -3.537 -17.609 5.032 1.00 97.44 105 MET A O 1
ATOM 807 N N . ASN A 1 106 ? -5.547 -17.450 5.951 1.00 96.81 106 ASN A N 1
ATOM 808 C CA . ASN A 1 106 ? -5.430 -18.734 6.635 1.00 96.81 106 ASN A CA 1
ATOM 809 C C . ASN A 1 106 ? -5.334 -19.931 5.659 1.00 96.81 106 ASN A C 1
ATOM 811 O O . ASN A 1 106 ? -4.743 -20.959 5.993 1.00 96.81 106 ASN A O 1
ATOM 815 N N . ILE A 1 107 ? -5.888 -19.798 4.448 1.00 96.81 107 ILE A N 1
ATOM 816 C CA . ILE A 1 107 ? -5.888 -20.845 3.414 1.00 96.81 107 ILE A CA 1
ATOM 817 C C . ILE A 1 107 ? -4.654 -20.754 2.507 1.00 96.81 107 ILE A C 1
ATOM 819 O O . ILE A 1 107 ? -4.016 -21.771 2.240 1.00 96.81 107 ILE A O 1
ATOM 823 N N . TYR A 1 108 ? -4.337 -19.559 2.005 1.00 96.94 108 TYR A N 1
ATOM 824 C CA . TYR A 1 108 ? -3.395 -19.374 0.895 1.00 96.94 108 TYR A CA 1
ATOM 825 C C . TYR A 1 108 ? -2.047 -18.785 1.305 1.00 96.94 108 TYR A C 1
ATOM 827 O O . TYR A 1 108 ? -1.102 -18.826 0.517 1.00 96.94 108 TYR A O 1
ATOM 835 N N . TYR A 1 109 ? -1.937 -18.214 2.505 1.00 97.50 109 TYR A N 1
ATOM 836 C CA . TYR A 1 109 ? -0.693 -17.593 2.932 1.00 97.50 109 TYR A CA 1
ATOM 837 C C . TYR A 1 109 ? 0.374 -18.643 3.231 1.00 97.50 109 TYR A C 1
ATOM 839 O O . TYR A 1 109 ? 0.124 -19.606 3.953 1.00 97.50 109 TYR A O 1
ATOM 847 N N . LEU A 1 110 ? 1.592 -18.422 2.728 1.00 97.06 110 LEU A N 1
ATOM 848 C CA . LEU A 1 110 ? 2.716 -19.335 2.946 1.00 97.06 110 LEU A CA 1
ATOM 849 C C . LEU A 1 110 ? 3.019 -19.546 4.440 1.00 97.06 110 LEU A C 1
ATOM 851 O O . LEU A 1 110 ? 3.350 -20.655 4.843 1.00 97.06 110 LEU A O 1
ATOM 855 N N . TRP A 1 111 ? 2.876 -18.492 5.250 1.00 97.25 111 TRP A N 1
ATOM 856 C CA . TRP A 1 111 ? 3.096 -18.510 6.701 1.00 97.25 111 TRP A CA 1
ATOM 857 C C . TRP A 1 111 ? 1.776 -18.467 7.476 1.00 97.25 111 TRP A C 1
ATOM 859 O O . TRP A 1 111 ? 1.656 -17.764 8.483 1.00 97.25 111 TRP A O 1
ATOM 869 N N . ASN A 1 112 ? 0.747 -19.164 6.989 1.00 96.62 112 ASN A N 1
ATOM 870 C CA . ASN A 1 112 ? -0.561 -19.204 7.646 1.00 96.62 112 ASN A CA 1
ATOM 871 C C . ASN A 1 112 ? -0.485 -19.673 9.113 1.00 96.62 112 ASN A C 1
ATOM 873 O O . ASN A 1 112 ? -1.222 -19.173 9.958 1.00 96.62 112 ASN A O 1
ATOM 877 N N . ASP A 1 113 ? 0.467 -20.543 9.455 1.00 96.38 113 ASP A N 1
ATOM 878 C CA . ASP A 1 113 ? 0.735 -20.997 10.823 1.00 96.38 113 ASP A CA 1
ATOM 879 C C . ASP A 1 113 ? 1.293 -19.900 11.755 1.00 96.38 113 ASP A C 1
ATOM 881 O O . ASP A 1 113 ? 1.309 -20.077 12.977 1.00 96.38 113 ASP A O 1
ATOM 885 N N . LYS A 1 114 ? 1.754 -18.771 11.201 1.00 96.50 114 LYS A N 1
ATOM 886 C CA . LYS A 1 114 ? 2.273 -17.607 11.939 1.00 96.50 114 LYS A CA 1
ATOM 887 C C . LYS A 1 114 ? 1.260 -16.474 12.091 1.00 96.50 114 LYS A C 1
ATOM 889 O O . LYS A 1 114 ? 1.565 -15.498 12.778 1.00 96.50 114 LYS A O 1
ATOM 894 N N . ILE A 1 115 ? 0.077 -16.585 11.486 1.00 96.19 115 ILE A N 1
ATOM 895 C CA . ILE A 1 115 ? -0.963 -15.559 11.591 1.00 96.19 115 ILE A CA 1
ATOM 896 C C . ILE A 1 115 ? -1.416 -15.428 13.062 1.00 96.19 115 ILE A C 1
ATOM 898 O O . ILE A 1 115 ? -1.682 -16.440 13.724 1.00 96.19 115 ILE A O 1
ATOM 902 N N . PRO A 1 116 ? -1.538 -14.201 13.610 1.00 95.12 116 PRO A N 1
ATOM 903 C CA . PRO A 1 116 ? -2.067 -13.991 14.954 1.00 95.12 116 PRO A CA 1
ATOM 904 C C . PRO A 1 116 ? -3.470 -14.591 15.126 1.00 95.12 116 PRO A C 1
ATOM 906 O O . PRO A 1 116 ? -4.354 -14.400 14.295 1.00 95.12 116 PRO A O 1
ATOM 909 N N . LYS A 1 117 ? -3.709 -15.282 16.247 1.00 93.19 117 LYS A N 1
ATOM 910 C CA . LYS A 1 117 ? -5.009 -15.929 16.520 1.00 93.19 117 LYS A CA 1
ATOM 911 C C . LYS A 1 117 ? -6.142 -14.947 16.829 1.00 93.19 117 LYS A C 1
ATOM 913 O O . LYS A 1 117 ? -7.295 -15.264 16.583 1.00 93.19 117 LYS A O 1
ATOM 918 N N . ASN A 1 118 ? -5.808 -13.781 17.382 1.00 93.44 118 ASN A N 1
ATOM 919 C CA . ASN A 1 118 ? -6.772 -12.757 17.792 1.00 93.44 118 ASN A CA 1
ATOM 920 C C . ASN A 1 118 ? -6.378 -11.400 17.186 1.00 93.44 118 ASN A C 1
ATOM 922 O O . ASN A 1 118 ? -5.864 -10.546 17.914 1.00 93.44 118 ASN A O 1
ATOM 926 N N . PRO A 1 119 ? -6.518 -11.210 15.863 1.00 93.94 119 PRO A N 1
ATOM 927 C CA . PRO A 1 119 ? -6.240 -9.924 15.248 1.00 93.94 119 PRO A CA 1
ATOM 928 C C . PRO A 1 119 ? -7.373 -8.930 15.541 1.00 93.94 119 PRO A C 1
ATOM 930 O O . PRO A 1 119 ? -8.495 -9.300 15.889 1.00 93.94 119 PRO A O 1
ATOM 933 N N . ASP A 1 120 ? -7.070 -7.647 15.394 1.00 90.44 120 ASP A N 1
ATOM 934 C CA . ASP A 1 120 ? -8.023 -6.562 15.604 1.00 90.44 120 ASP A CA 1
ATOM 935 C C . ASP A 1 120 ? -8.790 -6.263 14.311 1.00 90.44 120 ASP A C 1
ATOM 937 O O . ASP A 1 120 ? -8.336 -5.491 13.469 1.00 90.44 120 ASP A O 1
ATOM 941 N N . TYR A 1 121 ? -9.960 -6.886 14.158 1.00 89.31 121 TYR A N 1
ATOM 942 C CA . TYR A 1 121 ? -10.820 -6.755 12.976 1.00 89.31 121 TYR A CA 1
ATOM 943 C C . TYR A 1 121 ? -11.431 -5.363 12.787 1.00 89.31 121 TYR A C 1
ATOM 945 O O . TYR A 1 121 ? -12.007 -5.113 11.734 1.00 89.31 121 TYR A O 1
ATOM 953 N N . SER A 1 122 ? -11.313 -4.460 13.763 1.00 83.81 122 SER A N 1
ATOM 954 C CA . SER A 1 122 ? -11.910 -3.126 13.652 1.00 83.81 122 SER A CA 1
ATOM 955 C C . SER A 1 122 ? -11.092 -2.147 12.810 1.00 83.81 122 SER A C 1
ATOM 957 O O . SER A 1 122 ? -11.615 -1.104 12.426 1.00 83.81 122 SER A O 1
ATOM 959 N N . ARG A 1 123 ? -9.841 -2.504 12.496 1.00 84.75 123 ARG A N 1
ATOM 960 C CA . ARG A 1 123 ? -8.911 -1.691 11.702 1.00 84.75 123 ARG A CA 1
ATOM 961 C C . ARG A 1 123 ? -9.345 -1.572 10.247 1.00 84.75 123 ARG A C 1
ATOM 963 O O . ARG A 1 123 ? -9.975 -2.472 9.704 1.00 84.75 123 ARG A O 1
ATOM 970 N N . ASN A 1 124 ? -8.903 -0.533 9.555 1.00 85.25 124 ASN A N 1
ATOM 971 C CA . ASN A 1 124 ? -8.993 -0.443 8.104 1.00 85.25 124 ASN A CA 1
ATOM 972 C C . ASN A 1 124 ? -8.322 -1.677 7.450 1.00 85.25 124 ASN A C 1
ATOM 974 O O . ASN A 1 124 ? -7.282 -2.135 7.940 1.00 85.25 124 ASN A O 1
ATOM 978 N N . PRO A 1 125 ? -8.869 -2.199 6.335 1.00 89.19 125 PRO A N 1
ATOM 979 C CA . PRO A 1 125 ? -8.358 -3.395 5.664 1.00 89.19 125 PRO A CA 1
ATOM 980 C C . PRO A 1 125 ? -6.864 -3.409 5.341 1.00 89.19 125 PRO A C 1
ATOM 982 O O . PRO A 1 125 ? -6.209 -4.438 5.527 1.00 89.19 125 PRO A O 1
ATOM 985 N N . HIS A 1 126 ? -6.291 -2.283 4.917 1.00 86.62 126 HIS A N 1
ATOM 986 C CA . HIS A 1 126 ? -4.860 -2.188 4.646 1.00 86.62 126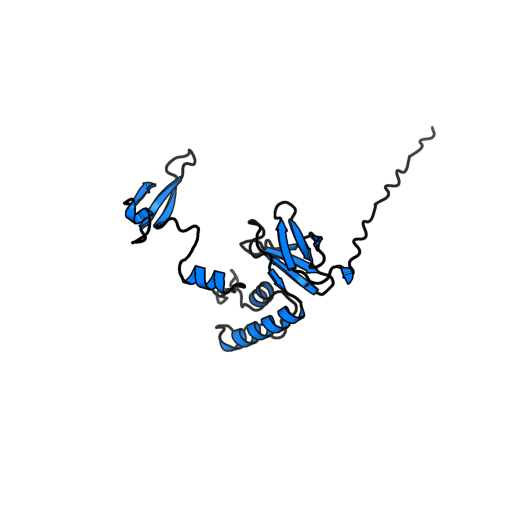 HIS A CA 1
ATOM 987 C C . HIS A 1 126 ? -4.033 -2.367 5.928 1.00 86.62 126 HIS A C 1
ATOM 989 O O . HIS A 1 126 ? -3.061 -3.129 5.960 1.00 86.62 126 HIS A O 1
ATOM 995 N N . ALA A 1 127 ? -4.430 -1.701 7.013 1.00 86.56 127 ALA A N 1
ATOM 996 C CA . ALA A 1 127 ? -3.765 -1.819 8.308 1.00 86.56 127 ALA A CA 1
ATOM 997 C C . ALA A 1 127 ? -3.956 -3.214 8.930 1.00 86.56 127 ALA A C 1
ATOM 999 O O . ALA A 1 127 ? -3.011 -3.771 9.495 1.00 86.56 127 ALA A O 1
ATOM 1000 N N . PHE A 1 128 ? -5.151 -3.797 8.797 1.00 93.00 128 PHE A N 1
ATOM 1001 C CA . PHE A 1 128 ? -5.455 -5.156 9.235 1.00 93.00 128 PHE A CA 1
ATOM 1002 C C . PHE A 1 128 ? -4.558 -6.175 8.534 1.00 93.00 128 PHE A C 1
ATOM 1004 O O . PHE A 1 128 ? -3.835 -6.909 9.210 1.00 93.00 128 PHE A O 1
ATOM 1011 N N . PHE A 1 129 ? -4.528 -6.161 7.197 1.00 95.00 129 PHE A N 1
ATOM 1012 C CA . PHE A 1 129 ? -3.683 -7.038 6.389 1.00 95.00 129 PHE A CA 1
ATOM 1013 C C . PHE A 1 129 ? -2.217 -6.970 6.827 1.00 95.00 129 PHE A C 1
ATOM 1015 O O . PHE A 1 129 ? -1.616 -7.987 7.158 1.00 95.00 129 PHE A O 1
ATOM 1022 N N . ASN A 1 130 ? -1.657 -5.764 6.945 1.00 92.62 130 ASN A N 1
ATOM 1023 C CA . ASN A 1 130 ? -0.274 -5.577 7.383 1.00 92.62 130 ASN A CA 1
ATOM 1024 C C . ASN A 1 130 ? -0.007 -6.070 8.813 1.00 92.62 130 ASN A C 1
ATOM 1026 O O . ASN A 1 130 ? 1.131 -6.413 9.137 1.00 92.62 130 ASN A O 1
ATOM 1030 N N . SER A 1 131 ? -1.017 -6.067 9.685 1.00 93.94 131 SER A N 1
ATOM 1031 C CA . SER A 1 131 ? -0.880 -6.496 11.081 1.00 93.94 131 SER A CA 1
ATOM 1032 C C . SER A 1 131 ? -0.811 -8.014 11.248 1.00 93.94 131 SER A C 1
ATOM 1034 O O . SER A 1 131 ? -0.283 -8.484 12.255 1.00 93.94 131 SER A O 1
ATOM 1036 N N . ILE A 1 132 ? -1.311 -8.773 10.268 1.00 96.50 132 ILE A N 1
ATOM 1037 C CA . ILE A 1 132 ? -1.349 -10.241 10.310 1.00 96.50 132 ILE A CA 1
ATOM 1038 C C . ILE A 1 132 ? -0.202 -10.904 9.536 1.00 96.50 132 ILE A C 1
ATOM 1040 O O . ILE A 1 132 ? -0.043 -12.121 9.625 1.00 96.50 132 ILE A O 1
ATOM 1044 N N . LEU A 1 133 ? 0.607 -10.129 8.803 1.00 96.25 133 LEU A N 1
ATOM 1045 C CA . LEU A 1 133 ? 1.766 -10.652 8.079 1.00 96.25 133 LEU A CA 1
ATOM 1046 C C . LEU A 1 133 ? 2.874 -11.104 9.030 1.00 96.25 133 LEU A C 1
ATOM 1048 O O . LEU A 1 133 ? 3.214 -10.424 10.003 1.00 96.25 133 LEU A O 1
ATOM 1052 N N . TYR A 1 134 ? 3.531 -12.204 8.673 1.00 96.62 134 TYR A N 1
ATOM 1053 C CA . TYR A 1 134 ? 4.758 -12.636 9.330 1.00 96.62 134 TYR A CA 1
ATOM 1054 C C . TYR A 1 134 ? 5.939 -11.813 8.811 1.00 96.62 134 TYR A C 1
ATOM 1056 O O . TYR A 1 134 ? 6.681 -12.263 7.953 1.00 96.62 134 TYR A O 1
ATOM 1064 N N . LYS A 1 135 ? 6.094 -10.569 9.271 1.00 93.94 135 LYS A N 1
ATOM 1065 C CA . LYS A 1 135 ? 6.998 -9.591 8.639 1.00 93.94 135 LYS A CA 1
ATOM 1066 C C . LYS A 1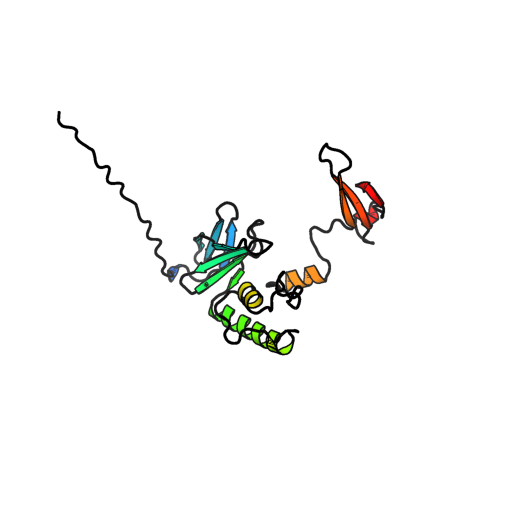 135 ? 8.473 -10.003 8.632 1.00 93.94 135 LYS A C 1
ATOM 1068 O O . LYS A 1 135 ? 9.030 -10.411 9.657 1.00 93.94 135 LYS A O 1
ATOM 1073 N N . TYR A 1 136 ? 9.122 -9.780 7.489 1.00 93.75 136 TYR A N 1
ATOM 1074 C CA . TYR A 1 136 ? 10.575 -9.812 7.373 1.00 93.75 136 TYR A CA 1
ATOM 1075 C C . TYR A 1 136 ? 11.225 -8.704 8.207 1.00 93.75 136 TYR A C 1
ATOM 1077 O O . TYR A 1 136 ? 10.769 -7.560 8.227 1.00 93.75 136 TYR A O 1
ATOM 1085 N N . SER A 1 137 ? 12.330 -9.029 8.871 1.00 92.25 137 SER A N 1
ATOM 1086 C CA . SER A 1 137 ? 13.188 -8.048 9.538 1.00 92.25 137 SER A CA 1
ATOM 1087 C C . SER A 1 137 ? 14.634 -8.539 9.592 1.00 92.25 137 SER A C 1
ATOM 1089 O O . SER A 1 137 ? 14.907 -9.711 9.346 1.00 92.25 137 SER A O 1
ATOM 1091 N N . ALA A 1 138 ? 15.564 -7.668 9.994 1.00 93.38 138 ALA A N 1
ATOM 1092 C CA . ALA A 1 138 ? 16.962 -8.051 10.228 1.00 93.38 138 ALA A CA 1
ATOM 1093 C C . ALA A 1 138 ? 17.137 -9.143 11.304 1.00 93.38 138 ALA A C 1
ATOM 1095 O O . ALA A 1 138 ? 18.205 -9.730 11.414 1.00 93.38 138 ALA A O 1
ATOM 1096 N N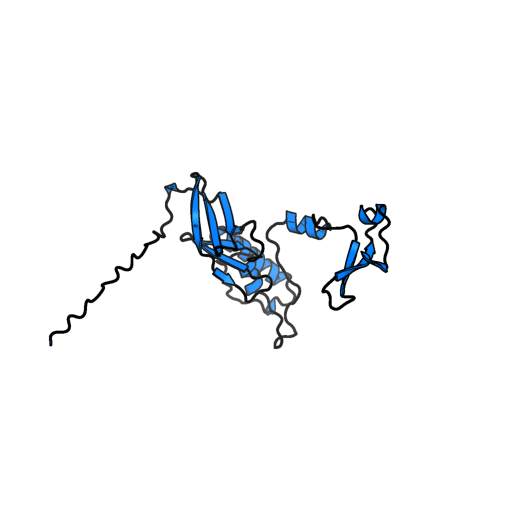 . SER A 1 139 ? 16.109 -9.402 12.117 1.00 93.31 139 SER A N 1
ATOM 1097 C CA . SER A 1 139 ? 16.093 -10.484 13.109 1.00 93.31 139 SER A CA 1
ATOM 1098 C C . SER A 1 139 ? 15.151 -11.631 12.726 1.00 93.31 139 SER A C 1
ATOM 1100 O O . SER A 1 139 ? 15.119 -12.641 13.420 1.00 93.31 139 SER A O 1
ATOM 1102 N N . ASN A 1 140 ? 14.390 -11.492 11.635 1.00 91.50 140 ASN A N 1
ATOM 1103 C CA . ASN A 1 140 ? 13.460 -12.492 11.121 1.00 91.50 140 ASN A CA 1
ATOM 1104 C C . ASN A 1 140 ? 13.577 -12.583 9.594 1.00 91.50 140 ASN A C 1
ATOM 1106 O O . ASN A 1 140 ? 12.841 -11.919 8.861 1.00 91.50 140 ASN A O 1
ATOM 1110 N N . HIS A 1 141 ? 14.523 -13.395 9.128 1.00 93.50 141 HIS A N 1
ATOM 1111 C CA . HIS A 1 141 ? 14.838 -13.517 7.704 1.00 93.50 141 HIS A CA 1
ATOM 1112 C C . HIS A 1 141 ? 13.852 -14.397 6.930 1.00 93.50 141 HIS A C 1
ATOM 1114 O O . HIS A 1 141 ? 13.770 -14.282 5.709 1.00 93.50 141 HIS A O 1
ATOM 1120 N N . ASP A 1 142 ? 13.088 -15.227 7.640 1.00 94.38 142 ASP A N 1
ATOM 1121 C CA . ASP A 1 142 ? 12.064 -16.099 7.062 1.00 94.38 142 ASP A CA 1
ATOM 1122 C C . ASP A 1 142 ? 10.729 -15.375 6.873 1.00 94.38 142 ASP A C 1
ATOM 1124 O O . ASP A 1 142 ? 9.759 -15.983 6.434 1.00 94.38 142 ASP A O 1
ATOM 1128 N N . GLY A 1 143 ? 10.662 -14.093 7.237 1.00 94.38 143 GLY A N 1
ATOM 1129 C CA . GLY A 1 143 ? 9.453 -13.301 7.118 1.00 94.38 143 GLY A CA 1
ATOM 1130 C C . GLY A 1 143 ? 9.114 -12.888 5.686 1.00 94.38 143 GLY A C 1
ATOM 1131 O O . GLY A 1 143 ? 9.928 -12.909 4.761 1.00 94.38 143 GLY A O 1
ATOM 1132 N N . ASP A 1 144 ? 7.877 -12.449 5.539 1.00 95.44 144 ASP A N 1
ATOM 1133 C CA . ASP A 1 144 ? 7.264 -11.980 4.318 1.00 95.44 144 ASP A CA 1
ATOM 1134 C C . ASP A 1 144 ? 7.826 -10.640 3.852 1.00 95.44 144 ASP A C 1
ATOM 1136 O O . ASP A 1 144 ? 7.935 -9.677 4.620 1.00 95.44 144 ASP A O 1
ATOM 1140 N N . ARG A 1 145 ? 8.165 -10.608 2.563 1.00 92.88 145 ARG A N 1
ATOM 1141 C CA . ARG A 1 145 ? 8.708 -9.459 1.830 1.00 92.88 145 ARG A CA 1
ATOM 1142 C C . ARG A 1 145 ? 7.857 -9.067 0.623 1.00 92.88 145 ARG A C 1
ATOM 1144 O O . ARG A 1 145 ? 8.219 -8.121 -0.070 1.00 92.88 145 ARG A O 1
ATOM 1151 N N . PHE A 1 146 ? 6.813 -9.832 0.312 1.00 91.94 146 PHE A N 1
ATOM 1152 C CA . PHE A 1 146 ? 6.190 -9.833 -1.011 1.00 91.94 146 PHE A CA 1
ATOM 1153 C C . PHE A 1 146 ? 4.684 -9.616 -0.972 1.00 91.94 146 PHE A C 1
ATOM 1155 O O . PHE A 1 146 ? 4.141 -9.086 -1.939 1.00 91.94 146 PHE A O 1
ATOM 1162 N N . SER A 1 147 ? 4.002 -10.028 0.097 1.00 93.75 147 SER A N 1
ATOM 1163 C CA . SER A 1 147 ? 2.551 -9.879 0.158 1.00 93.75 147 SER A CA 1
ATOM 1164 C C . SER A 1 147 ? 2.168 -8.419 0.356 1.00 93.75 147 SER A C 1
ATOM 1166 O O . SER A 1 147 ? 2.736 -7.703 1.179 1.00 93.75 147 SER A O 1
ATOM 1168 N N . TRP A 1 148 ? 1.167 -7.986 -0.396 1.00 89.88 148 TRP A N 1
ATOM 1169 C CA . TRP A 1 148 ? 0.635 -6.632 -0.364 1.00 89.88 148 TRP A CA 1
ATOM 1170 C C . TRP A 1 148 ? -0.862 -6.669 -0.687 1.00 89.88 148 TRP A C 1
ATOM 1172 O O . TRP A 1 148 ? -1.377 -7.684 -1.161 1.00 89.88 148 TRP A O 1
ATOM 1182 N N . VAL A 1 149 ? -1.564 -5.568 -0.417 1.00 88.12 149 VAL A N 1
ATOM 1183 C CA . VAL A 1 149 ? -3.006 -5.433 -0.656 1.00 88.12 149 VAL A CA 1
ATOM 1184 C C . VAL A 1 149 ? -3.301 -4.123 -1.386 1.00 88.12 149 VAL A C 1
ATOM 1186 O O . VAL A 1 149 ? -2.699 -3.094 -1.074 1.00 88.12 149 VAL A O 1
ATOM 1189 N N . GLN A 1 150 ? -4.238 -4.168 -2.338 1.00 83.06 150 GLN A N 1
ATOM 1190 C CA . GLN A 1 150 ? -4.747 -3.009 -3.075 1.00 83.06 150 GLN A CA 1
ATOM 1191 C C . GLN A 1 150 ? -6.234 -2.825 -2.778 1.00 83.06 150 GLN A C 1
ATOM 1193 O O . GLN A 1 150 ? -7.006 -3.775 -2.884 1.00 83.06 150 GLN A O 1
ATOM 1198 N N . GLU A 1 151 ? -6.644 -1.602 -2.453 1.00 77.81 151 GLU A N 1
ATOM 1199 C CA . GLU A 1 151 ? -8.039 -1.306 -2.097 1.00 77.81 151 GLU A CA 1
ATOM 1200 C C . GLU A 1 151 ? -8.949 -1.176 -3.326 1.00 77.81 151 GLU A C 1
ATOM 1202 O O . GLU A 1 151 ? -10.119 -1.551 -3.289 1.00 77.81 151 GLU A O 1
ATOM 1207 N N . ASN A 1 152 ? -8.406 -0.668 -4.435 1.00 76.50 152 ASN A N 1
ATOM 1208 C CA . ASN A 1 152 ? -9.154 -0.426 -5.663 1.00 76.50 152 ASN A CA 1
ATOM 1209 C C . ASN A 1 152 ? -8.788 -1.443 -6.750 1.00 76.50 152 ASN A C 1
ATOM 1211 O O . ASN A 1 152 ? -7.669 -1.450 -7.268 1.00 76.50 152 ASN A O 1
ATOM 1215 N N . TYR A 1 153 ? -9.758 -2.274 -7.133 1.00 79.25 153 TYR A N 1
ATOM 1216 C CA . TYR A 1 153 ? -9.567 -3.288 -8.169 1.00 79.25 153 TYR A CA 1
ATOM 1217 C C . TYR A 1 153 ? -9.268 -2.687 -9.553 1.00 79.25 153 TYR A C 1
ATOM 1219 O O . TYR A 1 153 ? -8.588 -3.330 -10.348 1.00 79.25 153 TYR A O 1
ATOM 1227 N N . VAL A 1 154 ? -9.755 -1.476 -9.852 1.00 78.50 154 VAL A N 1
ATOM 1228 C CA . VAL A 1 154 ? -9.487 -0.789 -11.125 1.00 78.50 154 VAL A CA 1
ATOM 1229 C C . VAL A 1 154 ? -8.021 -0.386 -11.187 1.00 78.50 154 VAL A C 1
ATOM 1231 O O . VAL A 1 154 ? -7.356 -0.664 -12.180 1.00 78.50 154 VAL A O 1
ATOM 1234 N N . ASP A 1 155 ? -7.494 0.188 -10.105 1.00 75.38 155 ASP A N 1
ATOM 1235 C CA . ASP A 1 155 ? -6.080 0.564 -10.018 1.00 75.38 155 ASP A CA 1
ATOM 1236 C C . ASP A 1 155 ? -5.182 -0.677 -10.073 1.00 75.38 155 ASP A C 1
ATOM 1238 O O . ASP A 1 155 ? -4.177 -0.686 -10.787 1.00 75.38 155 ASP A O 1
ATOM 1242 N N . LEU A 1 156 ? -5.582 -1.760 -9.393 1.00 81.94 156 LEU A N 1
ATOM 1243 C CA . LEU A 1 156 ? -4.905 -3.054 -9.487 1.00 81.94 156 LEU A CA 1
ATOM 1244 C C . LEU A 1 156 ? -4.875 -3.556 -10.934 1.00 81.94 156 LEU A C 1
ATOM 1246 O O . LEU A 1 156 ? -3.817 -3.923 -11.439 1.00 81.94 156 LEU A O 1
ATOM 1250 N N . LEU A 1 157 ? -6.025 -3.568 -11.610 1.00 82.62 157 LEU A N 1
ATOM 1251 C CA . LEU A 1 157 ? -6.137 -4.064 -12.977 1.00 82.62 157 LEU A CA 1
ATOM 1252 C C . LEU A 1 157 ? -5.327 -3.210 -13.955 1.00 82.62 157 LEU A C 1
ATOM 1254 O O . LEU A 1 157 ? -4.650 -3.765 -14.819 1.00 82.62 157 LEU A O 1
ATOM 1258 N N . ASN A 1 158 ? -5.354 -1.887 -13.803 1.00 77.81 158 ASN A N 1
ATOM 1259 C CA . ASN A 1 158 ? -4.561 -0.963 -14.612 1.00 77.81 158 ASN A CA 1
ATOM 1260 C C . ASN A 1 158 ? -3.060 -1.209 -14.419 1.00 77.81 158 ASN A C 1
ATOM 1262 O O . ASN A 1 158 ? -2.335 -1.351 -15.405 1.00 77.81 158 ASN A O 1
ATOM 1266 N N . SER A 1 159 ? -2.614 -1.356 -13.167 1.00 75.56 159 SER A N 1
ATOM 1267 C CA . SER A 1 159 ? -1.226 -1.685 -12.825 1.00 75.56 159 SER A CA 1
ATOM 1268 C C . SER A 1 159 ? -0.787 -3.017 -13.445 1.00 75.56 159 SER A C 1
ATOM 1270 O O . SER A 1 159 ? 0.221 -3.077 -14.149 1.00 75.56 159 SER A O 1
ATOM 1272 N N . LEU A 1 160 ? -1.595 -4.072 -13.291 1.00 82.88 160 LEU A N 1
ATOM 1273 C CA . LEU A 1 160 ? -1.325 -5.392 -13.876 1.00 82.88 160 LEU A CA 1
ATOM 1274 C C . LEU A 1 160 ? -1.373 -5.394 -15.411 1.00 82.88 160 LEU A C 1
ATOM 1276 O O . LEU A 1 160 ? -0.711 -6.213 -16.045 1.00 82.88 160 LEU A O 1
ATOM 1280 N N . SER A 1 161 ? -2.131 -4.477 -16.011 1.00 80.50 161 SER A N 1
ATOM 1281 C CA . SER A 1 161 ? -2.219 -4.309 -17.466 1.00 80.50 161 SER A CA 1
ATOM 1282 C C . SER A 1 161 ? -1.097 -3.435 -18.037 1.00 80.50 161 SER A C 1
ATOM 1284 O O . SER A 1 161 ? -1.037 -3.243 -19.252 1.00 80.50 161 SER A O 1
ATOM 1286 N N . GLY A 1 162 ? -0.212 -2.892 -17.191 1.00 68.25 162 GLY A N 1
ATOM 1287 C CA . GLY A 1 162 ? 0.834 -1.960 -17.613 1.00 68.25 162 GLY A CA 1
ATOM 1288 C C . GLY A 1 162 ? 0.269 -0.651 -18.170 1.00 68.25 162 GLY A C 1
ATOM 1289 O O . GLY A 1 162 ? 0.844 -0.076 -19.090 1.00 68.25 162 GLY A O 1
ATOM 1290 N N . VAL A 1 163 ? -0.890 -0.218 -17.666 1.00 65.31 163 VAL A N 1
ATOM 1291 C CA . VAL A 1 163 ? -1.510 1.067 -17.996 1.00 65.31 163 VAL A CA 1
ATOM 1292 C C . VAL A 1 163 ? -1.181 2.030 -16.862 1.00 65.31 163 VAL A C 1
ATOM 1294 O O . VAL A 1 163 ? -1.881 2.084 -15.854 1.00 65.31 163 VAL A O 1
ATOM 1297 N N . ASN A 1 164 ? -0.090 2.775 -17.021 1.00 65.81 164 ASN A N 1
ATOM 1298 C CA . ASN A 1 164 ? 0.272 3.877 -16.135 1.00 65.81 164 ASN A CA 1
ATOM 1299 C C . ASN A 1 164 ? 0.268 5.184 -16.946 1.00 65.81 164 ASN A C 1
ATOM 1301 O O . ASN A 1 164 ? 0.841 5.227 -18.036 1.00 65.81 164 ASN A O 1
ATOM 1305 N N . SER A 1 165 ? -0.380 6.236 -16.431 1.00 64.19 165 SER A N 1
ATOM 1306 C CA . SER A 1 165 ? -0.387 7.572 -17.050 1.00 64.19 165 SER A CA 1
ATOM 1307 C C . SER A 1 165 ? 1.014 8.149 -17.226 1.00 64.19 165 SER A C 1
ATOM 1309 O O . SER A 1 165 ? 1.240 8.940 -18.138 1.00 64.19 165 SER A O 1
ATOM 1311 N N . ASP A 1 166 ? 1.949 7.716 -16.384 1.00 70.06 166 ASP A N 1
ATOM 1312 C CA . ASP A 1 166 ? 3.313 8.228 -16.325 1.00 70.06 166 ASP A CA 1
ATOM 1313 C C . ASP A 1 166 ? 4.282 7.384 -17.169 1.00 70.06 166 ASP A C 1
ATOM 1315 O O . ASP A 1 166 ? 5.500 7.563 -17.109 1.00 70.06 166 ASP A O 1
ATOM 1319 N N . GLU A 1 167 ? 3.776 6.432 -17.963 1.00 78.19 167 GLU A N 1
ATOM 1320 C CA . GLU A 1 167 ? 4.639 5.591 -18.780 1.00 78.19 167 GLU A CA 1
ATOM 1321 C C . GLU A 1 167 ? 5.170 6.337 -20.013 1.00 78.19 167 GLU A C 1
ATOM 1323 O O . GLU A 1 167 ? 4.520 6.454 -21.050 1.00 78.19 167 GLU A O 1
ATOM 1328 N N . ILE A 1 168 ? 6.428 6.766 -19.925 1.00 88.81 168 ILE A N 1
ATOM 1329 C CA . ILE A 1 168 ? 7.152 7.484 -20.987 1.00 88.81 168 ILE A CA 1
ATOM 1330 C C . ILE A 1 168 ? 7.544 6.606 -22.190 1.00 88.81 168 ILE A C 1
ATOM 1332 O O . ILE A 1 168 ? 8.098 7.096 -23.174 1.00 88.81 168 ILE A O 1
ATOM 1336 N N . GLY A 1 169 ? 7.268 5.299 -22.134 1.00 91.06 169 GLY A N 1
ATOM 1337 C CA . GLY A 1 169 ? 7.488 4.369 -23.242 1.00 91.06 169 GLY A CA 1
ATOM 1338 C C . GLY A 1 169 ? 8.895 3.770 -23.337 1.00 91.06 169 GLY A C 1
ATOM 1339 O O . GLY A 1 169 ? 9.210 3.159 -24.364 1.00 91.06 169 GLY A O 1
ATOM 1340 N N . PHE A 1 170 ? 9.726 3.917 -22.302 1.00 92.38 170 PHE A N 1
ATOM 1341 C CA . PHE A 1 170 ? 11.001 3.216 -22.148 1.00 92.38 170 PHE A CA 1
ATOM 1342 C C . PHE A 1 170 ? 11.439 3.138 -20.676 1.00 92.38 170 PHE A C 1
ATOM 1344 O O . PHE A 1 170 ? 11.101 4.001 -19.872 1.00 92.38 170 PHE A O 1
ATOM 1351 N N . GLU A 1 171 ? 12.215 2.110 -20.336 1.00 93.12 171 GLU A N 1
ATOM 1352 C CA . GLU A 1 171 ? 12.898 1.975 -19.044 1.00 93.12 171 GLU A CA 1
ATOM 1353 C C . GLU A 1 171 ? 14.249 2.699 -19.084 1.00 93.12 171 GLU A C 1
ATOM 1355 O O . GLU A 1 171 ? 14.930 2.678 -20.117 1.00 93.12 171 GLU A O 1
ATOM 1360 N N . TYR A 1 172 ? 14.658 3.312 -17.973 1.00 94.25 172 TYR A N 1
ATOM 1361 C CA . TYR A 1 172 ? 15.892 4.087 -17.889 1.00 94.25 172 TYR A CA 1
ATOM 1362 C C . TYR A 1 172 ? 16.603 3.936 -16.543 1.00 94.25 172 TYR A C 1
ATOM 1364 O O . TYR A 1 172 ? 16.000 3.599 -15.527 1.00 94.25 172 TYR A O 1
ATOM 1372 N N . ILE A 1 173 ? 17.897 4.245 -16.545 1.00 94.94 173 ILE A N 1
ATOM 1373 C CA . ILE A 1 173 ? 18.686 4.502 -15.339 1.00 94.94 173 ILE A CA 1
ATOM 1374 C C . ILE A 1 173 ? 19.171 5.949 -15.357 1.00 94.94 173 ILE A C 1
ATOM 1376 O O . ILE A 1 173 ? 19.561 6.458 -16.407 1.00 94.94 173 ILE A O 1
ATOM 1380 N N . LEU A 1 174 ? 19.147 6.609 -14.201 1.00 93.69 174 LEU A N 1
ATOM 1381 C CA . LEU A 1 174 ? 19.708 7.948 -14.047 1.00 93.69 174 LEU A CA 1
ATOM 1382 C C . LEU A 1 174 ? 21.162 7.851 -13.606 1.00 93.69 174 LEU A C 1
ATOM 1384 O O . LEU A 1 174 ? 21.487 7.114 -12.675 1.00 93.69 174 LEU A O 1
ATOM 1388 N N . PHE A 1 175 ? 22.027 8.624 -14.247 1.00 91.06 175 PHE A N 1
ATOM 1389 C CA . PHE A 1 175 ? 23.405 8.793 -13.811 1.00 91.06 175 PHE A CA 1
ATOM 1390 C C . PHE A 1 175 ? 23.823 10.254 -13.950 1.00 91.06 175 PHE A C 1
ATOM 1392 O O . PHE A 1 175 ? 23.382 10.984 -14.838 1.00 91.06 175 PHE A O 1
ATOM 1399 N N . GLN A 1 176 ? 24.672 10.670 -13.023 1.00 91.94 176 GLN A N 1
ATOM 1400 C CA . GLN A 1 176 ? 25.272 11.991 -13.002 1.00 91.94 176 GLN A CA 1
ATOM 1401 C C . GLN A 1 176 ? 26.628 11.914 -13.705 1.00 91.94 176 GLN A C 1
ATOM 1403 O O . GLN A 1 176 ? 27.413 11.005 -13.431 1.00 91.94 176 GLN A O 1
ATOM 1408 N N . VAL A 1 177 ? 26.897 12.842 -14.622 1.00 84.50 177 VAL A N 1
ATOM 1409 C CA . VAL A 1 177 ? 28.147 12.850 -15.411 1.00 84.50 177 VAL A CA 1
ATOM 1410 C C . VAL A 1 177 ? 29.172 13.869 -14.923 1.00 84.50 177 VAL A C 1
ATOM 1412 O O . VAL A 1 177 ? 30.336 13.782 -15.303 1.00 84.50 177 VAL A O 1
ATOM 1415 N N . ASP A 1 178 ? 28.763 14.824 -14.090 1.00 83.75 178 ASP A N 1
ATOM 1416 C CA . ASP A 1 178 ? 29.628 15.875 -13.558 1.00 83.75 178 ASP A CA 1
ATOM 1417 C C . ASP A 1 178 ? 29.155 16.360 -12.179 1.00 83.75 178 ASP A C 1
ATOM 1419 O O . ASP A 1 178 ? 28.081 16.004 -11.705 1.00 83.75 178 ASP A O 1
ATOM 1423 N N . GLU A 1 179 ? 29.938 17.208 -11.518 1.00 87.31 179 GLU A N 1
ATOM 1424 C CA . GLU A 1 179 ? 29.591 17.772 -10.205 1.00 87.31 179 GLU A CA 1
ATOM 1425 C C . GLU A 1 179 ? 28.482 18.844 -10.266 1.00 87.31 179 GLU A C 1
ATOM 1427 O O . GLU A 1 179 ? 28.073 19.355 -9.225 1.00 87.31 179 GLU A O 1
ATOM 1432 N N . SER A 1 180 ? 27.954 19.177 -11.454 1.00 86.38 180 SER A N 1
ATOM 1433 C CA . SER A 1 180 ? 26.911 20.204 -11.615 1.00 86.38 180 SER A CA 1
ATOM 1434 C C . SER A 1 180 ? 25.533 19.756 -11.119 1.00 86.38 180 SER A C 1
ATOM 1436 O O . SER A 1 180 ? 24.646 20.586 -10.931 1.00 86.38 180 SER A O 1
ATOM 1438 N N . GLY A 1 181 ? 25.349 18.448 -10.909 1.00 83.31 181 GLY A N 1
ATOM 1439 C CA . GLY A 1 181 ? 24.066 17.853 -10.532 1.00 83.31 181 GLY A CA 1
ATOM 1440 C C . GLY A 1 181 ? 23.167 17.505 -11.722 1.00 83.31 181 GLY A C 1
ATOM 1441 O O . GLY A 1 181 ? 22.032 17.081 -11.515 1.00 83.31 181 GLY A O 1
ATOM 1442 N N . THR A 1 182 ? 23.650 17.655 -12.959 1.00 89.31 182 THR A N 1
ATOM 1443 C CA . THR A 1 182 ? 22.897 17.268 -14.160 1.00 89.31 182 THR A CA 1
ATOM 1444 C C . THR A 1 182 ? 22.775 15.743 -14.251 1.00 89.31 182 THR A C 1
ATOM 1446 O O . THR A 1 182 ? 23.781 15.027 -14.256 1.00 89.31 182 THR A O 1
ATOM 1449 N N . LEU A 1 183 ? 21.538 15.243 -14.342 1.00 90.69 183 LEU A N 1
ATOM 1450 C CA . LEU A 1 183 ? 21.224 13.822 -14.510 1.00 90.69 183 LEU A CA 1
ATOM 1451 C C . LEU A 1 183 ? 20.872 13.519 -15.965 1.00 90.69 183 LEU A C 1
ATOM 1453 O O . LEU A 1 183 ? 20.081 14.237 -16.570 1.00 90.69 183 LEU A O 1
ATOM 1457 N N . TYR A 1 184 ? 21.414 12.421 -16.481 1.00 91.50 184 TYR A N 1
ATOM 1458 C CA . TYR A 1 184 ? 21.091 11.877 -17.797 1.00 91.50 184 TYR A CA 1
ATOM 1459 C C . TYR A 1 184 ? 20.336 10.562 -17.640 1.00 91.50 184 TYR A C 1
ATOM 1461 O O . TYR A 1 184 ? 20.651 9.759 -16.754 1.00 91.50 184 TYR A O 1
ATOM 1469 N N . ALA A 1 185 ? 19.359 10.325 -18.512 1.00 93.44 185 ALA A N 1
ATOM 1470 C CA . ALA A 1 185 ? 18.608 9.080 -18.554 1.00 93.44 185 ALA A CA 1
ATOM 1471 C C . ALA A 1 185 ? 19.207 8.144 -19.610 1.00 93.44 185 ALA A C 1
ATOM 1473 O O . ALA A 1 185 ? 19.096 8.367 -20.814 1.00 93.44 185 ALA A O 1
ATOM 1474 N N . GLY A 1 186 ? 19.840 7.064 -19.160 1.00 95.06 186 GLY A N 1
ATOM 1475 C CA . GLY A 1 186 ? 20.317 5.990 -20.026 1.00 95.06 186 GLY A CA 1
ATOM 1476 C C . GLY A 1 186 ? 19.193 5.010 -20.321 1.00 95.06 186 GLY A C 1
ATOM 1477 O O . GLY A 1 186 ? 18.696 4.356 -19.407 1.00 95.06 186 GLY A O 1
ATOM 1478 N N . VAL A 1 187 ? 18.808 4.884 -21.589 1.00 95.81 187 VAL A N 1
ATOM 1479 C CA . VAL A 1 187 ? 17.698 4.025 -22.020 1.00 95.81 187 VAL A CA 1
ATOM 1480 C C . VAL A 1 187 ? 18.096 2.551 -21.918 1.00 95.81 187 VAL A C 1
ATOM 1482 O O . VAL A 1 187 ? 19.004 2.085 -22.613 1.00 95.81 187 VAL A O 1
ATOM 1485 N N . LEU A 1 188 ? 17.381 1.788 -21.093 1.00 95.56 188 LEU A N 1
ATOM 1486 C CA . LEU A 1 188 ? 17.595 0.355 -20.881 1.00 95.56 188 LEU A CA 1
ATOM 1487 C C . LEU A 1 188 ? 16.728 -0.500 -21.805 1.00 95.56 188 LEU A C 1
ATOM 1489 O O . LEU A 1 188 ? 17.225 -1.459 -22.403 1.00 95.56 188 LEU A O 1
ATOM 1493 N N . TYR A 1 189 ? 15.454 -0.135 -21.952 1.00 93.88 189 TYR A N 1
ATOM 1494 C CA . TYR A 1 189 ? 14.489 -0.890 -22.744 1.00 93.88 189 TYR A CA 1
ATOM 1495 C C . TYR A 1 189 ? 13.472 0.039 -23.421 1.00 93.88 189 TYR A C 1
ATOM 1497 O O . TYR A 1 189 ? 12.633 0.617 -22.735 1.00 93.88 189 TYR A O 1
ATOM 1505 N N . PRO A 1 190 ? 13.500 0.188 -24.757 1.00 93.31 190 PRO A N 1
ATOM 1506 C CA . PRO A 1 190 ? 12.463 0.916 -25.478 1.00 93.31 190 PRO A CA 1
ATOM 1507 C C . PRO A 1 190 ? 11.223 0.031 -25.691 1.00 93.31 190 PRO A C 1
ATOM 1509 O O . PRO A 1 190 ? 11.307 -1.054 -26.274 1.00 93.31 190 PRO A O 1
ATOM 1512 N N . LYS A 1 191 ? 10.045 0.495 -25.257 1.00 91.88 191 LYS A N 1
ATOM 1513 C CA . LYS A 1 191 ? 8.785 -0.252 -25.394 1.00 91.88 191 LYS A CA 1
ATOM 1514 C C . LYS A 1 191 ? 8.284 -0.180 -26.833 1.00 91.88 191 LYS A C 1
ATOM 1516 O O . LYS A 1 191 ? 7.863 0.872 -27.303 1.00 91.88 191 LYS A O 1
ATOM 1521 N N . LYS A 1 192 ? 8.289 -1.307 -27.546 1.00 90.50 192 LYS A N 1
ATOM 1522 C CA . LYS A 1 192 ? 7.764 -1.370 -28.918 1.00 90.50 192 LYS A CA 1
ATOM 1523 C C . LYS A 1 192 ? 6.305 -0.895 -28.967 1.00 90.50 192 LYS A C 1
ATOM 1525 O O . LYS A 1 192 ? 5.485 -1.333 -28.167 1.00 90.50 192 LYS A O 1
ATOM 1530 N N . GLY A 1 193 ? 5.993 -0.037 -29.938 1.00 89.06 193 GLY A N 1
ATOM 1531 C CA . GLY A 1 193 ? 4.655 0.541 -30.107 1.00 89.06 193 GLY A CA 1
ATOM 1532 C C . GLY A 1 193 ? 4.374 1.772 -29.239 1.00 89.06 193 GLY A C 1
ATOM 1533 O O . GLY A 1 193 ? 3.278 2.314 -29.331 1.00 89.06 193 GLY A O 1
ATOM 1534 N N . SER A 1 194 ? 5.335 2.232 -28.429 1.00 90.25 194 SER A N 1
ATOM 1535 C CA . SER A 1 194 ? 5.236 3.510 -27.718 1.00 90.25 194 SER A CA 1
ATOM 1536 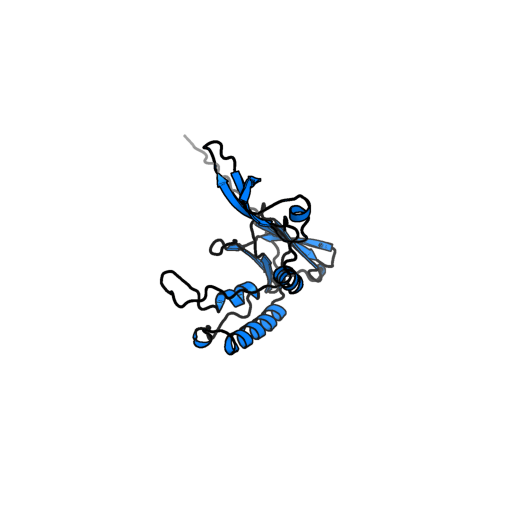C C . SER A 1 194 ? 5.580 4.702 -28.621 1.00 90.25 194 SER A C 1
ATOM 1538 O O . SER A 1 194 ? 6.239 4.553 -29.655 1.00 90.25 194 SER A O 1
ATOM 1540 N N . ASP A 1 195 ? 5.181 5.905 -28.199 1.00 90.62 195 ASP A N 1
ATOM 1541 C CA . ASP A 1 195 ? 5.585 7.160 -28.846 1.00 90.62 195 ASP A CA 1
ATOM 1542 C C . ASP A 1 195 ? 7.113 7.352 -28.814 1.00 90.62 195 ASP A C 1
ATOM 1544 O O . ASP A 1 195 ? 7.714 7.730 -29.817 1.00 90.62 195 ASP A O 1
ATOM 1548 N N . ALA A 1 196 ? 7.771 6.987 -27.708 1.00 91.19 196 ALA A N 1
ATOM 1549 C CA . ALA A 1 196 ? 9.230 7.009 -27.615 1.00 91.19 196 ALA A CA 1
ATOM 1550 C C . ALA A 1 196 ? 9.893 6.109 -28.671 1.00 91.19 196 ALA A C 1
ATOM 1552 O O . ALA A 1 196 ? 10.841 6.529 -29.336 1.00 91.19 196 ALA A O 1
ATOM 1553 N N . TYR A 1 197 ? 9.363 4.900 -28.886 1.00 92.75 197 TYR A N 1
ATOM 1554 C CA . TYR A 1 197 ? 9.847 4.003 -29.937 1.00 92.75 197 TYR A CA 1
ATOM 1555 C C . TYR A 1 197 ? 9.626 4.597 -31.335 1.00 92.75 197 TYR A C 1
ATOM 1557 O O . TYR A 1 197 ? 10.524 4.542 -32.174 1.00 92.75 197 TYR A O 1
ATOM 1565 N N . ALA A 1 198 ? 8.466 5.217 -31.583 1.00 94.50 198 ALA A N 1
ATOM 1566 C CA . ALA A 1 198 ? 8.172 5.899 -32.847 1.00 94.50 198 ALA A CA 1
ATOM 1567 C C . ALA A 1 198 ? 9.103 7.100 -33.106 1.00 94.50 198 ALA A C 1
ATOM 1569 O O . ALA A 1 198 ? 9.462 7.367 -34.251 1.00 94.50 198 ALA A O 1
ATOM 1570 N N . LYS A 1 199 ? 9.549 7.778 -32.043 1.00 94.81 199 LYS A N 1
ATOM 1571 C CA . LYS A 1 199 ? 10.545 8.861 -32.076 1.00 94.81 199 LYS A CA 1
ATOM 1572 C C . LYS A 1 199 ? 11.995 8.371 -32.177 1.00 94.81 199 LYS A C 1
ATOM 1574 O O . LYS A 1 199 ? 12.912 9.186 -32.178 1.00 94.81 199 LYS A O 1
ATOM 1579 N N . GLY A 1 200 ? 12.214 7.060 -32.290 1.00 94.81 200 GLY A N 1
ATOM 1580 C CA . GLY A 1 200 ? 13.536 6.471 -32.496 1.00 94.81 200 GLY A CA 1
ATOM 1581 C C . GLY A 1 200 ? 14.358 6.282 -31.222 1.00 94.81 200 GLY A C 1
ATOM 1582 O O . GLY A 1 200 ? 15.555 6.016 -31.322 1.00 94.81 200 GLY A O 1
ATOM 1583 N N . ILE A 1 201 ? 13.747 6.384 -30.036 1.00 95.31 201 ILE A N 1
ATOM 1584 C CA . ILE A 1 201 ? 14.428 6.073 -28.776 1.00 95.31 201 ILE A CA 1
ATOM 1585 C C . ILE A 1 201 ? 14.827 4.596 -28.768 1.00 95.31 201 ILE A C 1
ATOM 1587 O O . ILE A 1 201 ? 13.999 3.697 -28.935 1.00 95.31 201 ILE A O 1
ATOM 1591 N N . SER A 1 202 ? 16.119 4.351 -28.564 1.00 95.38 202 SER A N 1
ATOM 1592 C CA . SER A 1 202 ? 16.730 3.028 -28.613 1.00 95.38 202 SER A CA 1
ATOM 1593 C C . SER A 1 202 ? 17.578 2.754 -27.373 1.00 95.38 202 SER A C 1
ATOM 1595 O O . SER A 1 202 ? 18.043 3.670 -26.695 1.00 95.38 202 SER A O 1
ATOM 1597 N N . ARG A 1 203 ? 17.768 1.469 -27.053 1.00 95.69 203 ARG A N 1
ATOM 1598 C CA . ARG A 1 203 ? 18.613 1.042 -25.933 1.00 95.69 203 ARG A CA 1
ATOM 1599 C C . ARG A 1 203 ? 20.029 1.605 -26.084 1.00 95.69 203 ARG A C 1
ATOM 1601 O O . ARG A 1 203 ? 20.644 1.442 -27.133 1.00 95.69 203 ARG A O 1
ATOM 1608 N N . GLY A 1 204 ? 20.550 2.196 -25.013 1.00 93.44 204 GLY A N 1
ATOM 1609 C CA . GLY A 1 204 ? 21.872 2.821 -24.976 1.00 93.44 204 GLY A CA 1
ATOM 1610 C C . GLY A 1 204 ? 21.892 4.286 -25.410 1.00 93.44 204 GLY A C 1
ATOM 1611 O O . GLY A 1 204 ? 22.942 4.914 -25.313 1.00 93.44 204 GLY A O 1
ATOM 1612 N N . MET A 1 205 ? 20.762 4.849 -25.854 1.00 94.75 205 MET A N 1
ATOM 1613 C CA . MET A 1 205 ? 20.645 6.298 -26.008 1.00 94.75 205 MET A CA 1
ATOM 1614 C C . MET A 1 205 ? 20.625 6.984 -24.645 1.00 94.75 205 MET A C 1
ATOM 1616 O O . MET A 1 205 ? 20.121 6.435 -23.664 1.00 94.75 205 MET A O 1
ATOM 1620 N N . PHE A 1 206 ? 21.153 8.201 -24.624 1.00 91.06 206 PHE A N 1
ATOM 1621 C CA . PHE A 1 206 ? 21.098 9.097 -23.482 1.00 91.06 206 PHE A CA 1
ATOM 1622 C C . PHE A 1 206 ? 20.130 10.228 -23.807 1.00 91.06 206 PHE A C 1
ATOM 1624 O O . PHE A 1 206 ? 20.232 10.830 -24.879 1.00 91.06 206 PHE A O 1
ATOM 1631 N N . VAL A 1 207 ? 19.179 10.452 -22.905 1.00 87.06 207 VAL A N 1
ATOM 1632 C CA . VAL A 1 207 ? 18.197 11.541 -22.949 1.00 87.06 207 VAL A CA 1
ATOM 1633 C C . VAL A 1 207 ? 18.519 12.537 -21.848 1.00 87.06 207 VAL A C 1
ATOM 1635 O O . VAL A 1 207 ? 18.907 12.078 -20.744 1.00 87.06 207 VAL A O 1
#

pLDDT: mean 82.11, std 17.3, range [29.14, 97.5]

Foldseek 3Di:
DDDDDDDPPPDPPPPPPPQDDDVLQAAWPFWWADLVQQWIWTAGPNRDIDIDHWDWDVVDVVIKTWDAGPQLWIWIDPHSPPIDGIDIAGQVRQLVLLVVLLVCCCPPPPVNVQFDPDFDSSDHNQVSNVVRFQADDPVRNVGDDDDHDDPDVVVVVCVVVVNDPPCQQFDWDWDDDDPPPDIKTQTQGGHPPGPCVVVVNDHRDID

Sequence (207 aa):
MKKIFAFLLGFAVLFSVSCEKNPDEGDIISATYDPSTTTFIITYSSGTEKTVPAILDNSVSPPTASATLPDGTELWVAHAKQGGNVSFTRKETANYVNNWIYENMNIYYLWNDKIPKNPDYSRNPHAFFNSILYKYSASNHDGDRFSWVQENYVDLLNSLSGVNSDEIGFEYILFQVDESGTLYAGVLYPKKGSDAYAKGISRGMFV

Secondary structure (DSSP, 8-state):
-------------------S--GGG-SEEEEEEETTTTEEEEEETTS-EEEEEPEEE-SSSS-EEEEE-TTSPEEEES-TTT-EEPEEE-HHHHHHHHHHHHHHHHHH-TTGGGS-SS--TTS-HHHHHHHHS-B-BTTBTTSBSS----S-HHHHHHHHTT--TT--SEEEEEEE-STT--EEEEEEEE-TTSHHHHTT--TT-B-

Nearest PDB structures (foldseek):
  3aoi-assembly3_M  TM=3.865E-01  e=1.526E+00  Thermus thermophilus HB8
  5d4c-assembly2_M  TM=3.548E-01  e=1.213E+00  Thermus thermophilus HB8
  5vo8-assembly1_C  TM=3.686E-01  e=2.713E+00  Thermus thermophilus HB8
  6cuu-assembly1_C  TM=3.657E-01  e=2.561E+00  Thermus thermophilus HB27

Solvent-accessible surface area (backbone atoms only — not comparable to full-atom values): 12490 Å² total; per-residue (Å²): 138,89,82,85,80,84,81,81,82,77,79,78,82,77,79,76,73,79,73,66,84,60,80,82,40,63,54,81,74,49,43,39,42,42,53,91,77,42,29,35,44,35,35,25,69,63,71,50,73,48,79,42,73,46,51,74,42,78,92,45,88,64,32,26,28,32,38,73,45,82,85,48,30,32,39,38,33,73,43,43,83,73,44,53,81,37,49,73,39,46,33,71,58,16,34,55,52,32,50,52,51,50,56,49,37,60,73,72,39,94,60,33,92,61,40,64,91,81,69,67,44,68,38,51,52,71,60,37,56,65,69,45,54,50,60,47,44,103,89,32,82,89,31,53,87,77,88,79,86,76,92,47,68,66,62,50,50,31,57,76,67,70,57,55,98,82,65,71,27,53,44,66,46,79,48,69,86,56,96,85,71,57,70,36,37,38,28,67,41,50,35,84,89,26,70,36,33,76,72,63,50,45,62,74,40,76,90

Radius of gyration: 24.7 Å; Cα contacts (8 Å, |Δi|>4): 300; chains: 1; bounding box: 58×70×81 Å

Mean predicted aligned error: 12.94 Å